Protein AF-F9GFR5-F1 (afdb_monomer_lite)

Sequence (239 aa):
MTSDAPAADMCQCARAKGEYGTEGELAATVICPDCHLEQSTFPEPDNAEQPDLISERDVYIAFTGSSSLLKIAEKHPNDQSIQKAVKKREKSHQGVKDLINNYGMSNVVTTIRVLLDDHVFTCTDAARHRFPNLFPEEQESQALGSEYSPSKEIADGFEAAEEFVQLLGTPMYQSAITPLQQQIKTGILTANRSSASIQKEVDRKFAEIEAEREKLKRQEEEIKWYQNENLKEETPVGI

Radius of gyration: 33.18 Å; chains: 1; bounding box: 58×65×108 Å

Organism: Fusarium oxysporum (strain Fo5176) (NCBI:txid660025)

Secondary structure (DSSP, 8-state):
--PPPPPP---------------------EE-TTT--EE----------------HHHHHHHHTT-HHHHHHHTT---HHHHHHHHHHHHTT-HHHHHHHHHH-HHHHHHHHHHHHHTTTTT-HHHHHHH-GGG-GGGTTTGGGSSS--HHHHHHHHHHHHHHHHHHTT-HHHHHHHHHHHHHHHHHHHHHHHHHHHHHHHHHHHHHHHHHHHHHHHHHHHHHHHHHHHHHHHTS----

pLDDT: mean 72.88, std 19.0, range [34.72, 96.69]

Structure (mmCIF, N/CA/C/O backbone):
data_AF-F9GFR5-F1
#
_entry.id   AF-F9GFR5-F1
#
loop_
_atom_site.group_PDB
_atom_site.id
_atom_site.type_symbol
_atom_site.label_atom_id
_atom_site.label_alt_id
_atom_site.label_comp_id
_atom_site.label_asym_id
_atom_site.label_entity_id
_atom_site.label_seq_id
_atom_site.pdbx_PDB_ins_code
_atom_site.Cartn_x
_atom_site.Cartn_y
_atom_site.Cartn_z
_atom_site.occupancy
_atom_site.B_iso_or_equiv
_atom_site.auth_seq_id
_atom_site.auth_comp_id
_atom_site.auth_asym_id
_atom_site.auth_atom_id
_atom_site.pdbx_PDB_model_num
ATOM 1 N N . MET A 1 1 ? 11.016 -5.529 46.753 1.00 34.72 1 MET A N 1
ATOM 2 C CA . MET A 1 1 ? 10.406 -6.852 46.998 1.00 34.72 1 MET A CA 1
ATOM 3 C C . MET A 1 1 ? 9.016 -6.585 47.541 1.00 34.72 1 MET A C 1
ATOM 5 O O . MET A 1 1 ? 8.950 -5.834 48.498 1.00 34.72 1 MET A O 1
ATOM 9 N N . THR A 1 2 ? 7.888 -7.034 47.012 1.00 40.16 2 THR A N 1
ATOM 10 C CA . THR A 1 2 ? 7.468 -7.731 45.781 1.00 40.16 2 THR A CA 1
ATOM 11 C C . THR A 1 2 ? 5.940 -7.605 45.833 1.00 40.16 2 THR A C 1
ATOM 13 O O . THR A 1 2 ? 5.373 -7.714 46.917 1.00 40.16 2 THR A O 1
ATOM 16 N N . SER A 1 3 ? 5.304 -7.283 44.709 1.00 40.38 3 SER A N 1
ATOM 17 C CA . SER A 1 3 ? 3.856 -7.087 44.592 1.00 40.38 3 SER A CA 1
ATOM 18 C C . SER A 1 3 ? 3.085 -8.387 44.835 1.00 40.38 3 SER A C 1
ATOM 20 O O . SER A 1 3 ? 3.457 -9.408 44.263 1.00 40.38 3 SER A O 1
ATOM 22 N N . ASP A 1 4 ? 1.995 -8.326 45.602 1.00 39.78 4 ASP A N 1
ATOM 23 C CA . ASP A 1 4 ? 0.992 -9.394 45.663 1.00 39.78 4 ASP A CA 1
ATOM 24 C C . ASP A 1 4 ? -0.062 -9.191 44.565 1.00 39.78 4 ASP A C 1
ATOM 26 O O . ASP A 1 4 ? -0.640 -8.111 44.415 1.00 39.78 4 ASP A O 1
ATOM 30 N N . ALA A 1 5 ? -0.266 -10.244 43.776 1.00 41.97 5 ALA A N 1
ATOM 31 C CA . ALA A 1 5 ? -1.291 -10.365 42.745 1.00 41.97 5 ALA A CA 1
ATOM 32 C C . ALA A 1 5 ? -2.665 -10.692 43.371 1.00 41.97 5 ALA A C 1
ATOM 34 O O . ALA A 1 5 ? -2.711 -11.306 44.439 1.00 41.97 5 ALA A O 1
ATOM 35 N N . PRO A 1 6 ? -3.798 -10.346 42.730 1.00 44.06 6 PRO A N 1
ATOM 36 C CA . PRO A 1 6 ? -5.106 -10.762 43.220 1.00 44.06 6 PRO A CA 1
ATOM 37 C C . PRO A 1 6 ? -5.308 -12.256 42.934 1.00 44.06 6 PRO A C 1
ATOM 39 O O . PRO A 1 6 ? -5.273 -12.691 41.783 1.00 44.06 6 PRO A O 1
ATOM 42 N N . ALA A 1 7 ? -5.501 -13.041 43.994 1.00 42.78 7 ALA A N 1
ATOM 43 C CA . ALA A 1 7 ? -5.881 -14.443 43.902 1.00 42.78 7 ALA A CA 1
ATOM 44 C C . ALA A 1 7 ? -7.226 -14.571 43.167 1.00 42.78 7 ALA A C 1
ATOM 46 O O . ALA A 1 7 ? -8.205 -13.923 43.538 1.00 42.78 7 ALA A O 1
ATOM 47 N N . ALA A 1 8 ? -7.266 -15.396 42.121 1.00 49.12 8 ALA A N 1
ATOM 48 C CA . ALA A 1 8 ? -8.508 -15.793 41.474 1.00 49.12 8 ALA A CA 1
ATOM 49 C C . ALA A 1 8 ? -9.344 -16.613 42.472 1.00 49.12 8 ALA A C 1
ATOM 51 O O . ALA A 1 8 ? -8.901 -17.659 42.949 1.00 49.12 8 ALA A O 1
ATOM 52 N N . ASP A 1 9 ? -10.523 -16.108 42.823 1.00 51.06 9 ASP A N 1
ATOM 53 C CA . ASP A 1 9 ? -11.387 -16.680 43.855 1.00 51.06 9 ASP A CA 1
ATOM 54 C C . ASP A 1 9 ? -12.069 -17.952 43.312 1.00 51.06 9 ASP A C 1
ATOM 56 O O . ASP A 1 9 ? -12.968 -17.893 42.472 1.00 51.06 9 ASP A O 1
ATOM 60 N N . MET A 1 10 ? -11.593 -19.128 43.729 1.00 52.75 10 MET A N 1
ATOM 61 C CA . MET A 1 10 ? -12.145 -20.427 43.325 1.00 52.75 10 MET A CA 1
ATOM 62 C C . MET A 1 10 ? -13.112 -20.956 44.390 1.00 52.75 10 MET A C 1
ATOM 64 O O . MET A 1 10 ? -12.784 -20.997 45.576 1.00 52.75 10 MET A O 1
ATOM 68 N N . CYS A 1 11 ? -14.292 -21.428 43.977 1.00 62.72 11 CYS A N 1
ATOM 69 C CA . CYS A 1 11 ? -15.295 -21.953 44.909 1.00 62.72 11 CYS A CA 1
ATOM 70 C C . CYS A 1 11 ? -14.816 -23.239 45.619 1.00 62.72 11 CYS A C 1
ATOM 72 O O . CYS A 1 11 ? -14.435 -24.216 44.974 1.00 62.72 11 CYS A O 1
ATOM 74 N N . GLN A 1 12 ? -14.882 -23.251 46.957 1.00 61.22 12 GLN A N 1
ATOM 75 C CA . GLN A 1 12 ? -14.424 -24.352 47.824 1.00 61.22 12 GLN A CA 1
ATOM 76 C C . GLN A 1 12 ? -15.528 -25.357 48.217 1.00 61.22 12 GLN A C 1
ATOM 78 O O . GLN A 1 12 ? -15.325 -26.192 49.100 1.00 61.22 12 GLN A O 1
ATOM 83 N N . CYS A 1 13 ? -16.711 -25.293 47.597 1.00 70.19 13 CYS A N 1
ATOM 84 C CA . CYS A 1 13 ? -17.811 -26.212 47.898 1.00 70.19 13 CYS A CA 1
ATOM 85 C C . CYS A 1 13 ? -17.440 -27.668 47.553 1.00 70.19 13 CYS A C 1
ATOM 87 O O . CYS A 1 13 ? -16.853 -27.954 46.507 1.00 70.19 13 CYS A O 1
ATOM 89 N N . ALA A 1 14 ? -17.792 -28.607 48.436 1.00 54.50 14 ALA A N 1
ATOM 90 C CA . ALA A 1 14 ? -17.514 -30.027 48.244 1.00 54.50 14 ALA A CA 1
ATOM 91 C C . ALA A 1 14 ? -18.235 -30.550 46.987 1.00 54.50 14 ALA A C 1
ATOM 93 O O . ALA A 1 14 ? -19.462 -30.539 46.919 1.00 54.50 14 ALA A O 1
ATOM 94 N N . ARG A 1 15 ? -17.475 -31.019 45.986 1.00 52.56 15 ARG A N 1
ATOM 95 C CA . ARG A 1 15 ? -18.017 -31.586 44.738 1.00 52.56 15 ARG A CA 1
ATOM 96 C C . ARG A 1 15 ? -18.917 -32.788 45.046 1.00 52.56 15 ARG A C 1
ATOM 98 O O . ARG A 1 15 ? -18.421 -33.884 45.310 1.00 52.56 15 ARG A O 1
ATOM 105 N N . ALA A 1 16 ? -20.234 -32.608 44.980 1.00 42.72 16 ALA A N 1
ATOM 106 C CA . ALA A 1 16 ? -21.164 -33.727 44.942 1.00 42.72 16 ALA A CA 1
ATOM 107 C C . ALA A 1 16 ? -20.945 -34.482 43.621 1.00 42.72 16 ALA A C 1
ATOM 109 O O . ALA A 1 16 ? -21.132 -33.927 42.539 1.00 42.72 16 ALA A O 1
ATOM 110 N N . LYS A 1 17 ? -20.490 -35.738 43.701 1.00 43.56 17 LYS A N 1
ATOM 111 C CA . LYS A 1 17 ? -20.370 -36.634 42.545 1.00 43.56 17 LYS A CA 1
ATOM 112 C C . LYS A 1 17 ? -21.770 -36.941 42.005 1.00 43.56 17 LYS A C 1
ATOM 114 O O . LYS A 1 17 ? -22.412 -37.879 42.462 1.00 43.56 17 LYS A O 1
ATOM 119 N N . GLY A 1 18 ? -22.243 -36.131 41.067 1.00 39.59 18 GLY A N 1
ATOM 120 C CA . GLY A 1 18 ? -23.380 -36.460 40.218 1.00 39.59 18 GLY A CA 1
ATOM 121 C C . GLY A 1 18 ? -22.862 -37.014 38.900 1.00 39.59 18 GLY A C 1
ATOM 122 O O . GLY A 1 18 ? -22.322 -36.263 38.095 1.00 39.59 18 GLY A O 1
ATOM 123 N N . GLU A 1 19 ? -22.996 -38.320 38.694 1.00 39.88 19 GLU A N 1
ATOM 124 C CA . GLU A 1 19 ? -22.841 -38.934 37.377 1.00 39.88 19 GLU A CA 1
ATOM 125 C C . GLU A 1 19 ? -23.987 -38.443 36.483 1.00 39.88 19 GLU A C 1
ATOM 127 O O . GLU A 1 19 ? -25.117 -38.913 36.592 1.00 39.88 19 GLU A O 1
ATOM 132 N N . TYR A 1 20 ? -23.713 -37.481 35.606 1.00 40.34 20 TYR A N 1
ATOM 133 C CA . TYR A 1 20 ? -24.542 -37.237 34.431 1.00 40.34 20 TYR A CA 1
ATOM 134 C C . TYR A 1 20 ? -23.649 -37.367 33.201 1.00 40.34 20 TYR A C 1
ATOM 136 O O . TYR A 1 20 ? -22.741 -36.576 32.963 1.00 40.34 20 TYR A O 1
ATOM 144 N N . GLY A 1 21 ? -23.856 -38.452 32.458 1.00 44.78 21 GLY A N 1
ATOM 145 C CA . GLY A 1 21 ? -23.258 -38.627 31.147 1.00 44.78 21 GLY A CA 1
ATOM 146 C C . GLY A 1 21 ? -24.005 -37.763 30.143 1.00 44.78 21 GLY A C 1
ATOM 147 O O . GLY A 1 21 ? -25.206 -37.946 29.965 1.00 44.78 21 GLY A O 1
ATOM 148 N N . THR A 1 22 ? -23.295 -36.860 29.476 1.00 43.12 22 THR A N 1
ATOM 149 C CA . THR A 1 22 ? -23.760 -36.222 28.242 1.00 43.12 22 THR A CA 1
ATOM 150 C C . THR A 1 22 ? -22.563 -35.958 27.338 1.00 43.12 22 THR A C 1
ATOM 152 O O . THR A 1 22 ? -21.763 -35.057 27.581 1.00 43.12 22 THR A O 1
ATOM 155 N N . GLU A 1 23 ? -22.447 -36.774 26.295 1.00 44.34 23 GLU A N 1
ATOM 156 C CA . GLU A 1 23 ? -21.791 -36.394 25.049 1.00 44.34 23 GLU A CA 1
ATOM 157 C C . GLU A 1 23 ? -22.585 -35.223 24.443 1.00 44.34 23 GLU A C 1
ATOM 159 O O . GLU A 1 23 ? -23.811 -35.301 24.359 1.00 44.34 23 GLU A O 1
ATOM 164 N N . GLY A 1 24 ? -21.909 -34.142 24.042 1.00 37.00 24 GLY A N 1
ATOM 165 C CA . GLY A 1 24 ? -22.533 -33.032 23.312 1.00 37.00 24 GLY A CA 1
ATOM 166 C C . GLY A 1 24 ? -22.164 -31.643 23.830 1.00 37.00 24 GLY A C 1
ATOM 167 O O . GLY A 1 24 ? -22.803 -31.117 24.730 1.00 37.00 24 GLY A O 1
ATOM 168 N N . GLU A 1 25 ? -21.117 -31.074 23.234 1.00 43.53 25 GLU A N 1
ATOM 169 C CA . GLU A 1 25 ? -21.105 -29.721 22.659 1.00 43.53 25 GLU A CA 1
ATOM 170 C C . GLU A 1 25 ? -21.915 -28.614 23.373 1.00 43.53 25 GLU A C 1
ATOM 172 O O . GLU A 1 25 ? -23.119 -28.474 23.181 1.00 43.53 25 GLU A O 1
ATOM 177 N N . LEU A 1 26 ? -21.202 -27.788 24.149 1.00 37.97 26 LEU A N 1
ATOM 178 C CA . LEU A 1 26 ? -21.193 -26.312 24.171 1.00 37.97 26 LEU A CA 1
ATOM 179 C C . LEU A 1 26 ? -20.710 -25.848 25.550 1.00 37.97 26 LEU A C 1
ATOM 181 O O . LEU A 1 26 ? -21.123 -26.365 26.585 1.00 37.97 26 LEU A O 1
ATOM 185 N N . ALA A 1 27 ? -19.809 -24.868 25.552 1.00 42.28 27 ALA A N 1
ATOM 186 C CA . ALA A 1 27 ? -19.279 -24.236 26.751 1.00 42.28 27 ALA A CA 1
ATOM 187 C C . ALA A 1 27 ? -20.414 -23.593 27.570 1.00 42.28 27 ALA A C 1
ATOM 189 O O . ALA A 1 27 ? -20.812 -22.459 27.316 1.00 42.28 27 ALA A O 1
ATOM 190 N N . ALA A 1 28 ? -20.944 -24.327 28.546 1.00 43.31 28 ALA A N 1
ATOM 191 C CA . ALA A 1 28 ? -21.858 -23.807 29.550 1.00 43.31 28 ALA A CA 1
ATOM 192 C C . ALA A 1 28 ? -21.061 -23.525 30.828 1.00 43.31 28 ALA A C 1
ATOM 194 O O . ALA A 1 28 ? -20.506 -24.440 31.439 1.00 43.31 28 ALA A O 1
ATOM 195 N N . THR A 1 29 ? -20.991 -22.258 31.237 1.00 46.62 29 THR A N 1
ATOM 196 C CA . THR A 1 29 ? -20.500 -21.882 32.564 1.00 46.62 29 THR A CA 1
ATOM 197 C C . THR A 1 29 ? -21.510 -22.371 33.600 1.00 46.62 29 THR A C 1
ATOM 199 O O . THR A 1 29 ? -22.631 -21.874 33.701 1.00 46.62 29 THR A O 1
ATOM 202 N N . VAL A 1 30 ? -21.145 -23.408 34.355 1.00 53.84 30 VAL A N 1
ATOM 203 C CA . VAL A 1 30 ? -21.991 -23.932 35.431 1.00 53.84 30 VAL A CA 1
ATOM 204 C C . VAL A 1 30 ? -21.731 -23.096 36.682 1.00 53.84 30 VAL A C 1
ATOM 206 O O . VAL A 1 30 ? -20.654 -23.145 37.278 1.00 53.84 30 VAL A O 1
ATOM 209 N N . ILE A 1 31 ? -22.720 -22.294 37.072 1.00 57.41 31 ILE A N 1
ATOM 210 C CA . ILE A 1 31 ? -22.700 -21.522 38.319 1.00 57.41 31 ILE A CA 1
ATOM 211 C C . ILE A 1 31 ? -22.983 -22.486 39.473 1.00 57.41 31 ILE A C 1
ATOM 213 O O . ILE A 1 31 ? -23.981 -23.210 39.451 1.00 57.41 31 ILE A O 1
ATOM 217 N N . CYS A 1 32 ? -22.120 -22.511 40.490 1.00 65.69 32 CYS A N 1
ATOM 218 C CA . CYS A 1 32 ? -22.357 -23.347 41.663 1.00 65.69 32 CYS A CA 1
ATOM 219 C C . CYS A 1 32 ? -23.590 -22.835 42.432 1.00 65.69 32 CYS A C 1
ATOM 221 O O . CYS A 1 32 ? -23.607 -21.667 42.821 1.00 65.69 32 CYS A O 1
ATOM 223 N N . PRO A 1 33 ? -24.602 -23.674 42.705 1.00 59.19 33 PRO A N 1
ATOM 224 C CA . PRO A 1 33 ? -25.828 -23.229 43.367 1.00 59.19 33 PRO A CA 1
ATOM 225 C C . PRO A 1 33 ? -25.629 -22.822 44.837 1.00 59.19 33 PRO A C 1
ATOM 227 O O . PRO A 1 33 ? -26.472 -22.114 45.374 1.00 59.19 33 PRO A O 1
ATOM 230 N N . ASP A 1 34 ? -24.526 -23.228 45.477 1.00 57.12 34 ASP A N 1
ATOM 231 C CA . ASP A 1 34 ? -24.265 -22.931 46.893 1.00 57.12 34 ASP A CA 1
ATOM 232 C C . ASP A 1 34 ? -23.470 -21.631 47.105 1.00 57.12 34 ASP A C 1
ATOM 234 O O . ASP A 1 34 ? -23.687 -20.921 48.084 1.00 57.12 34 ASP A O 1
ATOM 238 N N . CYS A 1 35 ? -22.538 -21.312 46.200 1.00 67.62 35 CYS A N 1
ATOM 239 C CA . CYS A 1 35 ? -21.642 -20.153 46.324 1.00 67.62 35 CYS A CA 1
ATOM 240 C C . CYS A 1 35 ? -21.856 -19.098 45.224 1.00 67.62 35 CYS A C 1
ATOM 242 O O . CYS A 1 35 ? -21.242 -18.038 45.285 1.00 67.62 35 CYS A O 1
ATOM 244 N N . HIS A 1 36 ? -22.688 -19.377 44.212 1.00 59.44 36 HIS A N 1
ATOM 245 C CA . HIS A 1 36 ? -22.931 -18.542 43.024 1.00 59.44 36 HIS A CA 1
ATOM 246 C C . HIS A 1 36 ? -21.674 -18.109 42.240 1.00 59.44 36 HIS A C 1
ATOM 248 O O . HIS A 1 36 ? -21.766 -17.274 41.343 1.00 59.44 36 HIS A O 1
ATOM 254 N N . LEU A 1 37 ? -20.513 -18.699 42.530 1.00 58.88 37 LEU A N 1
ATOM 255 C CA . LEU A 1 37 ? -19.275 -18.501 41.782 1.00 58.88 37 LEU A CA 1
ATOM 256 C C . LEU A 1 37 ? -19.208 -19.458 40.588 1.00 58.88 37 LEU A C 1
ATOM 258 O O . LEU A 1 37 ? -19.665 -20.606 40.652 1.00 58.88 37 LEU A O 1
ATOM 262 N N . GLU A 1 38 ? -18.623 -18.967 39.498 1.00 56.91 38 GLU A N 1
ATOM 263 C CA . GLU A 1 38 ? -18.410 -19.723 38.266 1.00 56.91 38 GLU A CA 1
ATOM 264 C C . GLU A 1 38 ? -17.439 -20.885 38.521 1.00 56.91 38 GLU A C 1
ATOM 266 O O . GLU A 1 38 ? -16.311 -20.689 38.982 1.00 56.91 38 GLU A O 1
ATOM 271 N N . GLN A 1 39 ? -17.863 -22.122 38.240 1.00 50.56 39 GLN A N 1
ATOM 272 C CA . GLN A 1 39 ? -16.943 -23.258 38.256 1.00 50.56 39 GLN A CA 1
ATOM 273 C C . GLN A 1 39 ? -16.164 -23.281 36.942 1.00 50.56 39 GLN A C 1
ATOM 275 O O . GLN A 1 39 ? -16.695 -23.637 35.893 1.00 50.56 39 GLN A O 1
ATOM 280 N N . SER A 1 40 ? -14.888 -22.906 37.006 1.00 45.19 40 SER A N 1
ATOM 281 C CA . SER A 1 40 ? -13.978 -23.016 35.870 1.00 45.19 40 SER A CA 1
ATOM 282 C C . SER A 1 40 ? -13.579 -24.483 35.678 1.00 45.19 40 SER A C 1
ATOM 284 O O . SER A 1 40 ? -12.821 -25.047 36.467 1.00 45.19 40 SER A O 1
ATOM 286 N N . THR A 1 41 ? -14.133 -25.128 34.653 1.00 45.88 41 THR A N 1
ATOM 287 C CA . THR A 1 41 ? -13.757 -26.480 34.201 1.00 45.88 41 THR A CA 1
ATOM 288 C C . THR A 1 41 ? -12.656 -26.464 33.145 1.00 45.88 41 THR A C 1
ATOM 290 O O . THR A 1 41 ? -12.457 -27.469 32.468 1.00 45.88 41 THR A O 1
ATOM 293 N N . PHE A 1 42 ? -11.928 -25.357 32.985 1.00 36.88 42 PHE A N 1
ATOM 294 C CA . PHE A 1 42 ? -10.765 -25.359 32.110 1.00 36.88 42 PHE A CA 1
ATOM 295 C C . PHE A 1 42 ? -9.681 -26.245 32.731 1.00 36.88 42 PHE A C 1
ATOM 297 O O . PHE A 1 42 ? -9.250 -25.975 33.856 1.00 36.88 42 PHE A O 1
ATOM 304 N N . PRO A 1 43 ? -9.238 -27.308 32.035 1.00 38.75 43 PRO A N 1
ATOM 305 C CA . PRO A 1 43 ? -7.949 -27.895 32.336 1.00 38.75 43 PRO A CA 1
ATOM 306 C C . PRO A 1 43 ? -6.932 -26.759 32.257 1.00 38.75 43 PRO A C 1
ATOM 308 O O . PRO A 1 43 ? -6.938 -25.992 31.290 1.00 38.75 43 PRO A O 1
ATOM 311 N N . GLU A 1 44 ? -6.102 -26.632 33.288 1.00 40.72 44 GLU A N 1
ATOM 312 C CA . GLU A 1 44 ? -4.862 -25.869 33.207 1.00 40.72 44 GLU A CA 1
ATOM 313 C C . GLU A 1 44 ? -4.189 -26.278 31.890 1.00 40.72 44 GLU A C 1
ATOM 315 O O . GLU A 1 44 ? -4.013 -27.484 31.674 1.00 40.72 44 GLU A O 1
ATOM 320 N N . PRO A 1 45 ? -3.948 -25.351 30.943 1.00 40.34 45 PRO A N 1
ATOM 321 C CA . PRO A 1 45 ? -3.307 -25.726 29.703 1.00 40.34 45 PRO A CA 1
ATOM 322 C C . PRO A 1 45 ? -1.912 -26.194 30.089 1.00 40.34 45 PRO A C 1
ATOM 324 O O . PRO A 1 45 ? -1.053 -25.392 30.456 1.00 40.34 45 PRO A O 1
ATOM 327 N N . ASP A 1 46 ? -1.734 -27.514 30.062 1.00 35.19 46 ASP A N 1
ATOM 328 C CA . ASP A 1 46 ? -0.433 -28.148 30.109 1.00 35.19 46 ASP A CA 1
ATOM 329 C C . ASP A 1 46 ? 0.474 -27.352 29.177 1.00 35.19 46 ASP A C 1
ATOM 331 O O . ASP A 1 46 ? 0.094 -27.040 28.043 1.00 35.19 46 ASP A O 1
ATOM 335 N N . ASN A 1 47 ? 1.645 -26.994 29.698 1.00 41.88 47 ASN A N 1
ATOM 336 C CA . ASN A 1 47 ? 2.717 -26.292 29.008 1.00 41.88 47 ASN A CA 1
ATOM 337 C C . ASN A 1 47 ? 3.272 -27.169 27.869 1.00 41.88 47 ASN A C 1
ATOM 339 O O . ASN A 1 47 ? 4.426 -27.588 27.885 1.00 41.88 47 ASN A O 1
ATOM 343 N N . ALA A 1 48 ? 2.440 -27.492 26.885 1.00 44.12 48 ALA A N 1
ATOM 344 C CA . ALA A 1 48 ? 2.877 -27.894 25.574 1.00 44.12 48 ALA A CA 1
ATOM 345 C C . ALA A 1 48 ? 3.354 -26.609 24.908 1.00 44.12 48 ALA A C 1
ATOM 347 O O . ALA A 1 48 ? 2.551 -25.711 24.656 1.00 44.12 48 ALA A O 1
ATOM 348 N N . GLU A 1 49 ? 4.663 -26.511 24.680 1.00 44.38 49 GLU A N 1
ATOM 349 C CA . GLU A 1 49 ? 5.262 -25.534 23.775 1.00 44.38 49 GLU A CA 1
ATOM 350 C C . GLU A 1 49 ? 4.406 -25.479 22.502 1.00 44.38 49 GLU A C 1
ATOM 352 O O . GLU A 1 49 ? 4.472 -26.364 21.644 1.00 44.38 49 GLU A O 1
ATOM 357 N N . GLN A 1 50 ? 3.533 -24.471 22.401 1.00 42.38 50 GLN A N 1
ATOM 358 C CA . GLN A 1 50 ? 2.911 -24.151 21.131 1.00 42.38 50 GLN A CA 1
ATOM 359 C C . GLN A 1 50 ? 4.076 -23.825 20.197 1.00 42.38 50 GLN A C 1
ATOM 361 O O . GLN A 1 50 ? 4.916 -23.005 20.573 1.00 42.38 50 GLN A O 1
ATOM 366 N N . PRO A 1 51 ? 4.183 -24.465 19.019 1.00 48.56 51 PRO A N 1
ATOM 367 C CA . PRO A 1 51 ? 5.203 -24.073 18.063 1.00 48.56 51 PRO A CA 1
ATOM 368 C C . PRO A 1 51 ? 5.007 -22.585 17.791 1.00 48.56 51 PRO A C 1
ATOM 370 O O . PRO A 1 51 ? 3.885 -22.187 17.464 1.00 48.56 51 PRO A O 1
ATOM 373 N N . ASP A 1 52 ? 6.063 -21.787 17.982 1.00 62.75 52 ASP A N 1
ATOM 374 C CA . ASP A 1 52 ? 6.038 -20.346 17.740 1.00 62.75 52 ASP A CA 1
ATOM 375 C C . ASP A 1 52 ? 5.318 -20.098 16.410 1.00 62.75 52 ASP A C 1
ATOM 377 O O . ASP A 1 52 ? 5.751 -20.553 15.345 1.00 62.75 52 ASP A O 1
ATOM 381 N N . LEU A 1 53 ? 4.142 -19.469 16.477 1.00 74.94 53 LEU A N 1
ATOM 382 C CA . LEU A 1 53 ? 3.342 -19.217 15.289 1.00 74.94 53 LEU A CA 1
ATOM 383 C C . LEU A 1 53 ? 4.132 -18.268 14.394 1.00 74.94 53 LEU A C 1
ATOM 385 O O . LEU A 1 53 ? 4.572 -17.201 14.823 1.00 74.94 53 LEU A O 1
ATOM 389 N N . ILE A 1 54 ? 4.314 -18.666 13.136 1.00 86.62 54 ILE A N 1
ATOM 390 C CA . ILE A 1 54 ? 5.004 -17.841 12.154 1.00 86.62 54 ILE A CA 1
ATOM 391 C C . ILE A 1 54 ? 4.280 -16.496 12.013 1.00 86.62 54 ILE A C 1
ATOM 393 O O . ILE A 1 54 ? 3.082 -16.424 11.746 1.00 86.62 54 ILE A O 1
ATOM 397 N N . SER A 1 55 ? 5.028 -15.414 12.189 1.00 89.62 55 SER A N 1
ATOM 398 C CA . SER A 1 55 ? 4.518 -14.054 12.051 1.00 89.62 55 SER A CA 1
ATOM 399 C C . SER A 1 55 ? 4.142 -13.771 10.594 1.00 89.62 55 SER A C 1
ATOM 401 O O . SER A 1 55 ? 5.010 -13.652 9.724 1.00 89.62 55 SER A O 1
ATOM 403 N N . GLU A 1 56 ? 2.840 -13.622 10.321 1.00 90.88 56 GLU A N 1
ATOM 404 C CA . GLU A 1 56 ? 2.317 -13.220 9.003 1.00 90.88 56 GLU A CA 1
ATOM 405 C C . GLU A 1 56 ? 2.977 -11.929 8.503 1.00 90.88 56 GLU A C 1
ATOM 407 O O . GLU A 1 56 ? 3.266 -11.782 7.315 1.00 90.88 56 GLU A O 1
ATOM 412 N N . ARG A 1 57 ? 3.265 -11.005 9.427 1.00 90.38 57 ARG A N 1
ATOM 413 C CA . ARG A 1 57 ? 3.950 -9.743 9.147 1.00 90.38 57 ARG A CA 1
ATOM 414 C C . ARG A 1 57 ? 5.363 -9.981 8.622 1.00 90.38 57 ARG A C 1
ATOM 416 O O . ARG A 1 57 ? 5.750 -9.372 7.626 1.00 90.38 57 ARG A O 1
ATOM 423 N N . ASP A 1 58 ? 6.128 -10.854 9.269 1.00 90.06 58 ASP A N 1
ATOM 424 C CA . ASP A 1 58 ? 7.506 -11.137 8.858 1.00 90.06 58 ASP A CA 1
ATOM 425 C C . ASP A 1 58 ? 7.536 -11.880 7.525 1.00 90.06 58 ASP A C 1
ATOM 427 O O . ASP A 1 58 ? 8.385 -11.595 6.681 1.00 90.06 58 ASP A O 1
ATOM 431 N N . VAL A 1 59 ? 6.555 -12.754 7.281 1.00 92.00 59 VAL A N 1
ATOM 432 C CA . VAL A 1 59 ? 6.329 -13.358 5.963 1.00 92.00 59 VAL A CA 1
ATOM 433 C C . VAL A 1 59 ? 6.033 -12.271 4.932 1.00 92.00 59 VAL A C 1
ATOM 435 O O . VAL A 1 59 ? 6.685 -12.223 3.893 1.00 92.00 59 VAL A O 1
ATOM 438 N N . TYR A 1 60 ? 5.117 -11.346 5.207 1.00 91.50 60 TYR A N 1
ATOM 439 C CA . TYR A 1 60 ? 4.813 -10.259 4.283 1.00 91.50 60 TYR A CA 1
ATOM 440 C C . TYR A 1 60 ? 6.049 -9.409 3.951 1.00 91.50 60 TYR A C 1
ATOM 442 O O . TYR A 1 60 ? 6.354 -9.218 2.774 1.00 91.50 60 TYR A O 1
ATOM 450 N N . ILE A 1 61 ? 6.825 -8.976 4.948 1.00 90.44 61 ILE A N 1
ATOM 451 C CA . ILE A 1 61 ? 8.069 -8.212 4.738 1.00 90.44 61 ILE A CA 1
ATOM 452 C C . ILE A 1 61 ? 9.082 -9.039 3.939 1.00 90.44 61 ILE A C 1
ATOM 454 O O . ILE A 1 61 ? 9.679 -8.559 2.974 1.00 90.44 61 ILE A O 1
ATO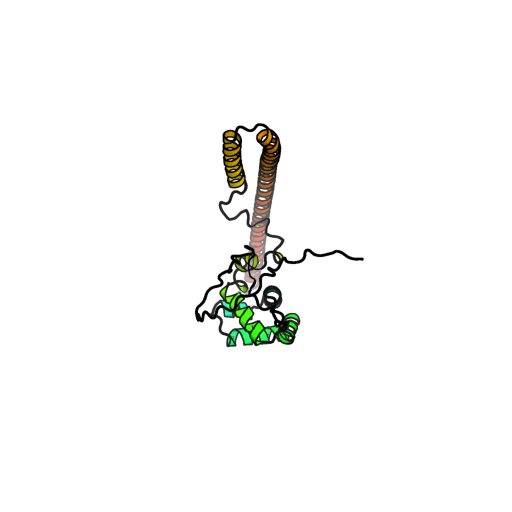M 458 N N . ALA A 1 62 ? 9.257 -10.310 4.297 1.00 92.19 62 ALA A N 1
ATOM 459 C CA . ALA A 1 62 ? 10.196 -11.192 3.626 1.00 92.19 62 ALA A CA 1
ATOM 460 C C . ALA A 1 62 ? 9.780 -11.528 2.194 1.00 92.19 62 ALA A C 1
ATOM 462 O O . ALA A 1 62 ? 10.644 -11.973 1.443 1.00 92.19 62 ALA A O 1
ATOM 463 N N . PHE A 1 63 ? 8.514 -11.321 1.808 1.00 91.62 63 PHE A N 1
ATOM 464 C CA . PHE A 1 63 ? 7.947 -11.669 0.503 1.00 91.62 63 PHE A CA 1
ATOM 465 C C . PHE A 1 63 ? 7.377 -10.489 -0.308 1.00 91.62 63 PHE A C 1
ATOM 467 O O . PHE A 1 63 ? 7.073 -10.670 -1.496 1.00 91.62 63 PHE A O 1
ATOM 474 N N . THR A 1 64 ? 7.381 -9.270 0.233 1.00 87.44 64 THR A N 1
ATOM 475 C CA . THR A 1 64 ? 6.991 -8.049 -0.487 1.00 87.44 64 THR A CA 1
ATOM 476 C C . THR A 1 64 ? 7.949 -7.748 -1.644 1.00 87.44 64 THR A C 1
ATOM 478 O O . THR A 1 64 ? 9.152 -8.009 -1.551 1.00 87.44 64 THR A O 1
ATOM 481 N N . GLY A 1 65 ? 7.428 -7.309 -2.792 1.00 82.62 65 GLY A N 1
ATOM 482 C CA . GLY A 1 65 ? 8.216 -7.082 -4.015 1.00 82.62 65 GLY A CA 1
ATOM 483 C C . GLY A 1 65 ? 8.654 -8.349 -4.773 1.00 82.62 65 GLY A C 1
ATOM 484 O O . GLY A 1 65 ? 9.429 -8.267 -5.728 1.00 82.62 65 GLY A O 1
ATOM 485 N N . SER A 1 66 ? 8.176 -9.545 -4.396 1.00 86.75 66 SER A N 1
ATOM 486 C CA . SER A 1 66 ? 8.481 -10.772 -5.151 1.00 86.75 66 SER A CA 1
ATOM 487 C C . SER A 1 66 ? 7.724 -10.790 -6.476 1.00 86.75 66 SER A C 1
ATOM 489 O O . SER A 1 66 ? 6.558 -11.176 -6.532 1.00 86.75 66 SER A O 1
ATOM 491 N N . SER A 1 67 ? 8.420 -10.512 -7.579 1.00 85.06 67 SER A N 1
ATOM 492 C CA . SER A 1 67 ? 7.852 -10.645 -8.932 1.00 85.06 67 SER A CA 1
ATOM 493 C C . SER A 1 67 ? 7.341 -12.054 -9.247 1.00 85.06 67 SER A C 1
ATOM 495 O O . SER A 1 67 ? 6.504 -12.234 -10.125 1.00 85.06 67 SER A O 1
ATOM 497 N N . SER A 1 68 ? 7.855 -13.076 -8.556 1.00 85.69 68 SER A N 1
ATOM 498 C CA . SER A 1 68 ? 7.427 -14.460 -8.768 1.00 85.69 68 SER A CA 1
ATOM 499 C C . SER A 1 68 ? 6.154 -14.790 -7.995 1.00 85.69 68 SER A C 1
ATOM 501 O O . SER A 1 68 ? 5.357 -15.555 -8.517 1.00 85.69 68 SER A O 1
ATOM 503 N N . LEU A 1 69 ? 5.935 -14.197 -6.814 1.00 86.06 69 LEU A N 1
ATOM 504 C CA . LEU A 1 69 ? 4.662 -14.341 -6.100 1.00 86.06 69 LEU A CA 1
ATOM 505 C C . LEU A 1 69 ? 3.554 -13.508 -6.739 1.00 86.06 69 LEU A C 1
ATOM 507 O O . LEU A 1 69 ? 2.455 -14.023 -6.892 1.00 86.06 69 LEU A O 1
ATOM 511 N N . LEU A 1 70 ? 3.850 -12.286 -7.195 1.00 84.94 70 LEU A N 1
ATOM 512 C CA . LEU A 1 70 ? 2.869 -11.443 -7.892 1.00 84.94 70 LEU A CA 1
ATOM 513 C C . LEU A 1 70 ? 2.282 -12.155 -9.121 1.00 84.94 70 LEU A C 1
ATOM 515 O O . LEU A 1 70 ? 1.071 -12.254 -9.271 1.00 84.94 70 LEU A O 1
ATOM 519 N N . LYS A 1 71 ? 3.138 -12.786 -9.933 1.00 86.06 71 LYS A N 1
ATOM 520 C CA . LYS A 1 71 ? 2.708 -13.589 -11.093 1.00 86.06 71 LYS A CA 1
ATOM 521 C C . LYS A 1 71 ? 1.862 -14.814 -10.733 1.00 86.06 71 LYS A C 1
ATOM 523 O O . LYS A 1 71 ? 1.156 -15.329 -11.595 1.00 86.06 71 LYS A O 1
ATOM 528 N N . ILE A 1 72 ? 2.002 -15.340 -9.515 1.00 87.56 72 ILE A N 1
ATOM 529 C CA . ILE A 1 72 ? 1.222 -16.490 -9.034 1.00 87.56 72 ILE A CA 1
ATOM 530 C C . ILE A 1 72 ? -0.133 -16.020 -8.508 1.00 87.56 72 ILE A C 1
ATOM 532 O O . ILE A 1 72 ? -1.131 -16.687 -8.767 1.00 87.56 72 ILE A O 1
ATOM 536 N N . ALA A 1 73 ? -0.176 -14.865 -7.839 1.00 81.25 73 ALA A N 1
ATOM 537 C CA . ALA A 1 73 ? -1.415 -14.246 -7.380 1.00 81.25 73 ALA A CA 1
ATOM 538 C C . ALA A 1 73 ? -2.401 -14.014 -8.542 1.00 81.25 73 ALA A C 1
ATOM 540 O O . ALA A 1 73 ? -3.591 -14.265 -8.403 1.00 81.25 73 ALA A O 1
ATOM 541 N N . GLU A 1 74 ? -1.893 -13.642 -9.721 1.00 77.88 74 GLU A N 1
ATOM 542 C CA . GLU A 1 74 ? -2.692 -13.443 -10.942 1.00 77.88 74 GLU A CA 1
ATOM 543 C C . GLU A 1 74 ? -3.235 -14.742 -11.577 1.00 77.88 74 GLU A C 1
ATOM 545 O O . GLU A 1 74 ? -4.142 -14.686 -12.405 1.00 77.88 74 GLU A O 1
ATOM 550 N N . LYS A 1 75 ? -2.664 -15.916 -11.263 1.00 74.75 75 LYS A N 1
ATOM 551 C CA . LYS A 1 75 ? -2.879 -17.172 -12.017 1.00 74.75 75 LYS A CA 1
ATOM 552 C C . LYS A 1 75 ? -3.381 -18.338 -11.165 1.00 74.75 75 LYS A C 1
ATOM 554 O O . LYS A 1 75 ? -3.078 -19.486 -11.481 1.00 74.75 75 LYS A O 1
ATOM 559 N N . HIS A 1 76 ? -4.156 -18.030 -10.127 1.00 74.44 76 HIS A N 1
ATOM 560 C CA . HIS A 1 76 ? -4.633 -18.954 -9.094 1.00 74.44 76 HIS A CA 1
ATOM 561 C C . HIS A 1 76 ? -3.493 -19.671 -8.338 1.00 74.44 76 HIS A C 1
ATOM 563 O O . HIS A 1 76 ? -2.843 -20.579 -8.867 1.00 74.44 76 HIS A O 1
ATOM 569 N N . PRO A 1 77 ? -3.237 -19.300 -7.074 1.00 80.06 77 PRO A N 1
ATOM 570 C CA . PRO A 1 77 ? -2.104 -19.820 -6.325 1.00 80.06 77 PRO A CA 1
ATOM 571 C C . PRO A 1 77 ? -2.266 -21.304 -5.952 1.00 80.06 77 PRO A C 1
ATOM 573 O O . PRO A 1 77 ? -3.152 -21.690 -5.197 1.00 80.06 77 PRO A O 1
ATOM 576 N N . ASN A 1 78 ? -1.348 -22.151 -6.428 1.00 88.94 78 ASN A N 1
ATOM 577 C CA . ASN A 1 78 ? -1.190 -23.539 -5.974 1.00 88.94 78 ASN A CA 1
ATOM 578 C C . ASN A 1 78 ? 0.054 -23.676 -5.069 1.00 88.94 78 ASN A C 1
ATOM 580 O O . ASN A 1 78 ? 1.060 -22.992 -5.290 1.00 88.94 78 ASN A O 1
ATOM 584 N N . ASP A 1 79 ? 0.049 -24.614 -4.118 1.00 88.56 79 ASP A N 1
ATOM 585 C CA . ASP A 1 79 ? 1.171 -24.882 -3.200 1.00 88.56 79 ASP A CA 1
ATOM 586 C C . ASP A 1 79 ? 2.478 -25.117 -3.943 1.00 88.56 79 ASP A C 1
ATOM 588 O O . ASP A 1 79 ? 3.522 -24.582 -3.578 1.00 88.56 79 ASP A O 1
ATOM 592 N N . GLN A 1 80 ? 2.430 -25.865 -5.046 1.00 91.50 80 GLN A N 1
ATOM 593 C CA . GLN A 1 80 ? 3.628 -26.161 -5.824 1.00 91.50 80 GLN A CA 1
ATOM 594 C C . GLN A 1 80 ? 4.221 -24.900 -6.475 1.00 91.50 80 GLN A C 1
ATOM 596 O O . GLN A 1 80 ? 5.444 -24.760 -6.571 1.00 91.50 80 GLN A O 1
ATOM 601 N N . SER A 1 81 ? 3.373 -23.974 -6.935 1.00 91.44 81 SER A N 1
ATOM 602 C CA . SER A 1 81 ? 3.832 -22.688 -7.469 1.00 91.44 81 SER A CA 1
ATOM 603 C C . SER A 1 81 ? 4.379 -21.786 -6.366 1.00 91.44 81 SER A C 1
ATOM 605 O O . SER A 1 81 ? 5.459 -21.219 -6.545 1.00 91.44 81 SER A O 1
ATOM 607 N N . ILE A 1 82 ? 3.707 -21.723 -5.212 1.00 92.44 82 ILE A N 1
ATOM 608 C CA . ILE A 1 82 ? 4.160 -20.948 -4.052 1.00 92.44 82 ILE A CA 1
ATOM 609 C C . ILE A 1 82 ? 5.520 -21.473 -3.585 1.00 92.44 82 ILE A C 1
ATOM 611 O O . ILE A 1 82 ? 6.470 -20.704 -3.484 1.00 92.44 82 ILE A O 1
ATOM 615 N N . GLN A 1 83 ? 5.676 -22.787 -3.425 1.00 93.81 83 GLN A N 1
ATOM 616 C CA . GLN A 1 83 ? 6.935 -23.404 -3.011 1.00 93.81 83 GLN A CA 1
ATOM 617 C C . GLN A 1 83 ? 8.090 -23.087 -3.976 1.00 93.81 83 GLN A C 1
ATOM 619 O O . GLN A 1 83 ? 9.217 -22.833 -3.546 1.00 93.81 83 GLN A O 1
ATOM 624 N N . LYS A 1 84 ? 7.834 -23.066 -5.293 1.00 92.94 84 LYS A N 1
ATOM 625 C CA . LYS A 1 84 ? 8.837 -22.647 -6.288 1.00 92.94 84 LYS A CA 1
ATOM 626 C C . LYS A 1 84 ? 9.219 -21.176 -6.120 1.00 92.94 84 LYS A C 1
ATOM 628 O O . LYS A 1 84 ? 10.403 -20.851 -6.219 1.00 92.94 84 LYS A O 1
ATOM 633 N N . ALA A 1 85 ? 8.253 -20.296 -5.860 1.00 91.94 85 ALA A N 1
ATOM 634 C CA . ALA A 1 85 ? 8.523 -18.884 -5.602 1.00 91.94 85 ALA A CA 1
ATOM 635 C C . ALA A 1 85 ? 9.297 -18.670 -4.294 1.00 91.94 85 ALA A C 1
ATOM 637 O O . ALA A 1 85 ? 10.238 -17.876 -4.281 1.00 91.94 85 ALA A O 1
ATOM 638 N N . VAL A 1 86 ? 8.977 -19.433 -3.244 1.00 93.31 86 VAL A N 1
ATOM 639 C CA . VAL A 1 86 ? 9.702 -19.433 -1.968 1.00 93.31 86 VAL A CA 1
ATOM 640 C C . VAL A 1 86 ? 11.156 -19.841 -2.170 1.00 93.31 86 VAL A C 1
ATOM 642 O O . VAL A 1 86 ? 12.045 -19.046 -1.883 1.00 93.31 86 VAL A O 1
ATOM 645 N N . LYS A 1 87 ? 11.416 -21.000 -2.788 1.00 92.31 87 LYS A N 1
ATOM 646 C CA . LYS A 1 87 ? 12.783 -21.469 -3.090 1.00 92.31 87 LYS A CA 1
ATOM 647 C C . LYS A 1 87 ? 13.568 -20.502 -3.970 1.00 92.31 87 LYS A C 1
ATOM 649 O O . LYS A 1 87 ? 14.787 -20.394 -3.863 1.00 92.31 87 LYS A O 1
ATOM 654 N N . LYS A 1 88 ? 12.893 -19.816 -4.895 1.00 92.44 88 LYS A N 1
ATOM 655 C CA . LYS A 1 88 ? 13.541 -18.807 -5.736 1.00 92.44 88 LYS A CA 1
ATOM 656 C C . LYS A 1 88 ? 13.971 -17.598 -4.909 1.00 92.44 88 LYS A C 1
ATOM 658 O O . LYS A 1 88 ? 15.078 -17.112 -5.115 1.00 92.44 88 LYS A O 1
ATOM 663 N N . ARG A 1 89 ? 13.119 -17.133 -3.993 1.00 91.12 89 ARG A N 1
ATOM 664 C CA . ARG A 1 89 ? 13.403 -15.969 -3.148 1.00 91.12 89 ARG A CA 1
ATOM 665 C C . ARG A 1 89 ? 14.386 -16.276 -2.016 1.00 91.12 89 ARG A C 1
ATOM 667 O O . ARG A 1 89 ? 15.206 -15.425 -1.695 1.00 91.12 89 ARG A O 1
ATOM 674 N N . GLU A 1 90 ? 14.371 -17.496 -1.491 1.00 92.50 90 GLU A N 1
ATOM 675 C CA . GLU A 1 90 ? 15.332 -18.007 -0.505 1.00 92.50 90 GLU A CA 1
ATOM 676 C C . GLU A 1 90 ? 16.788 -17.821 -0.960 1.00 92.50 90 GLU A C 1
ATOM 678 O O . GLU A 1 90 ? 17.643 -17.435 -0.169 1.00 92.50 90 GLU A O 1
ATOM 683 N N . LYS A 1 91 ? 17.072 -18.010 -2.257 1.00 89.94 91 LYS A N 1
ATOM 684 C CA . LYS A 1 91 ? 18.424 -17.839 -2.820 1.00 89.94 91 LYS A CA 1
ATOM 685 C C . LYS A 1 91 ? 18.964 -16.412 -2.718 1.00 89.94 91 LYS A C 1
ATOM 687 O O . LYS A 1 91 ? 20.176 -16.235 -2.763 1.00 89.94 91 LYS A O 1
ATOM 692 N N . SER A 1 92 ? 18.088 -15.412 -2.649 1.00 86.69 92 SER A N 1
ATOM 693 C CA . SER A 1 92 ? 18.459 -13.993 -2.691 1.00 86.69 92 SER A CA 1
ATOM 694 C C . SER A 1 92 ? 18.099 -13.220 -1.423 1.00 86.69 92 SER A C 1
ATOM 696 O O . SER A 1 92 ? 18.492 -12.066 -1.305 1.00 86.69 92 SER A O 1
ATOM 698 N N . HIS A 1 93 ? 17.326 -13.801 -0.502 1.00 90.94 93 HIS A N 1
ATOM 699 C CA . HIS A 1 93 ? 16.772 -13.082 0.643 1.00 90.94 93 HIS A CA 1
ATOM 700 C C . HIS A 1 93 ? 16.966 -13.868 1.942 1.00 90.94 93 HIS A C 1
ATOM 702 O O . HIS A 1 93 ? 16.259 -14.844 2.199 1.00 90.94 93 HIS A O 1
ATOM 708 N N . GLN A 1 94 ? 17.890 -13.406 2.789 1.00 89.69 94 GLN A N 1
ATOM 709 C CA . GLN A 1 94 ? 18.250 -14.088 4.037 1.00 89.69 94 GLN A CA 1
ATOM 710 C C . GLN A 1 94 ? 17.049 -14.258 4.980 1.00 89.69 94 GLN A C 1
ATOM 712 O O . GLN A 1 94 ? 16.847 -15.349 5.495 1.00 89.69 94 GLN A O 1
ATOM 717 N N . GLY A 1 95 ? 16.164 -13.258 5.086 1.00 89.06 95 GLY A N 1
ATOM 718 C CA . GLY A 1 95 ? 14.961 -13.377 5.922 1.00 89.06 95 GLY A CA 1
ATOM 719 C C . GLY A 1 95 ? 14.018 -14.519 5.510 1.00 89.06 95 GLY A C 1
ATOM 720 O O . GLY A 1 95 ? 13.347 -15.092 6.356 1.00 89.06 95 GLY A O 1
ATOM 721 N N . VAL A 1 96 ? 14.005 -14.924 4.231 1.00 91.12 96 VAL A N 1
ATOM 722 C CA . VAL A 1 96 ? 13.225 -16.100 3.797 1.00 91.12 96 VAL A CA 1
ATOM 723 C C . VAL A 1 96 ? 13.898 -17.391 4.257 1.00 91.12 96 VAL A C 1
ATOM 725 O O . VAL A 1 96 ? 13.219 -18.321 4.681 1.00 91.12 96 VAL A O 1
ATOM 728 N N . LYS A 1 97 ? 15.232 -17.441 4.201 1.00 92.81 97 LYS A N 1
ATOM 729 C CA . LYS A 1 97 ? 16.016 -18.572 4.701 1.00 92.81 97 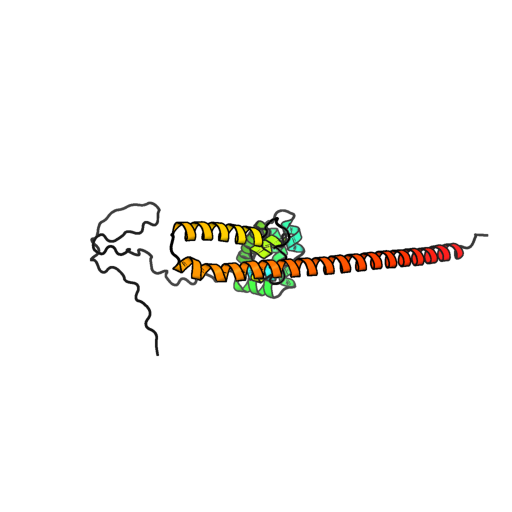LYS A CA 1
ATOM 730 C C . LYS A 1 97 ? 15.825 -18.751 6.208 1.00 92.81 97 LYS A C 1
ATOM 732 O O . LYS A 1 97 ? 15.629 -19.873 6.658 1.00 92.81 97 LYS A O 1
ATOM 737 N N . ASP A 1 98 ? 15.804 -17.655 6.961 1.00 91.38 98 ASP A N 1
ATOM 738 C CA . ASP A 1 98 ? 15.579 -17.676 8.409 1.00 91.38 98 ASP A CA 1
ATOM 739 C C . ASP A 1 98 ? 14.160 -18.159 8.745 1.00 91.38 98 ASP A C 1
ATOM 741 O O . ASP A 1 98 ? 13.995 -19.040 9.585 1.00 91.38 98 ASP A O 1
ATOM 745 N N . LEU A 1 99 ? 13.140 -17.684 8.017 1.00 92.12 99 LEU A N 1
ATOM 746 C CA . LEU A 1 99 ? 11.763 -18.170 8.169 1.00 92.12 99 LEU A CA 1
ATOM 747 C C . LEU A 1 99 ? 11.639 -19.677 7.886 1.00 92.12 99 LEU A C 1
ATOM 749 O O . LEU A 1 99 ? 10.963 -20.390 8.624 1.00 92.12 99 LEU A O 1
ATOM 753 N N . ILE A 1 100 ? 12.303 -20.182 6.842 1.00 92.12 100 ILE A N 1
ATOM 754 C CA . ILE A 1 100 ? 12.283 -21.614 6.505 1.00 92.12 100 ILE A CA 1
ATOM 755 C C . ILE A 1 100 ? 13.019 -22.442 7.564 1.00 92.12 100 ILE A C 1
ATOM 757 O O . ILE A 1 100 ? 12.549 -23.525 7.901 1.00 92.12 100 ILE A O 1
ATOM 761 N N . ASN A 1 101 ? 14.142 -21.952 8.091 1.00 90.56 101 ASN A N 1
ATOM 762 C CA . ASN A 1 101 ? 14.911 -22.657 9.118 1.00 90.56 101 ASN A CA 1
ATOM 763 C C . ASN A 1 101 ? 14.167 -22.722 10.457 1.00 90.56 101 ASN A C 1
ATOM 765 O O . ASN A 1 101 ? 14.204 -23.759 11.111 1.00 90.56 101 ASN A O 1
ATOM 769 N N . ASN A 1 102 ? 13.494 -21.635 10.843 1.00 90.12 102 ASN A N 1
ATOM 770 C CA . ASN A 1 102 ? 12.829 -21.527 12.141 1.00 90.12 102 ASN A CA 1
ATOM 771 C C . ASN A 1 102 ? 11.448 -22.193 12.150 1.00 90.12 102 ASN A C 1
ATOM 773 O O . ASN A 1 102 ? 11.087 -22.834 13.129 1.00 90.12 102 ASN A O 1
ATOM 777 N N . TYR A 1 103 ? 10.688 -22.071 11.057 1.00 91.19 103 TYR A N 1
ATOM 778 C CA . TYR A 1 103 ? 9.281 -22.492 11.018 1.00 91.19 103 TYR A CA 1
ATOM 779 C C . TYR A 1 103 ? 8.995 -23.600 10.002 1.00 91.19 103 TYR A C 1
ATOM 781 O O . TYR A 1 103 ? 7.919 -24.193 10.023 1.00 91.19 103 TYR A O 1
ATOM 789 N N . GLY A 1 104 ? 9.931 -23.906 9.104 1.00 90.69 104 GLY A N 1
ATOM 790 C CA . GLY A 1 104 ? 9.759 -24.915 8.063 1.00 90.69 104 GLY A CA 1
ATOM 791 C C . GLY A 1 104 ? 9.031 -24.406 6.813 1.00 90.69 104 GLY A C 1
ATOM 792 O O . GLY A 1 104 ? 8.130 -23.569 6.854 1.00 90.69 104 GLY A O 1
ATOM 793 N N . MET A 1 105 ? 9.399 -24.975 5.661 1.00 91.44 105 MET A N 1
ATOM 794 C CA . MET A 1 105 ? 8.849 -24.613 4.344 1.00 91.44 105 MET A CA 1
ATOM 795 C C . MET A 1 105 ? 7.318 -24.716 4.281 1.00 91.44 105 MET A C 1
ATOM 797 O O . MET A 1 105 ? 6.679 -23.856 3.683 1.00 91.44 105 MET A O 1
ATOM 801 N N . SER A 1 106 ? 6.727 -25.758 4.872 1.00 90.75 106 SER A N 1
ATOM 802 C CA . SER A 1 106 ? 5.277 -25.981 4.813 1.00 90.75 106 SER A CA 1
ATOM 803 C C . SER A 1 106 ? 4.500 -24.853 5.492 1.00 90.75 106 SER A C 1
ATOM 805 O O . SER A 1 106 ? 3.556 -24.339 4.905 1.00 90.75 106 SER A O 1
ATOM 807 N N . ASN A 1 107 ? 4.945 -24.401 6.669 1.00 90.12 107 ASN A N 1
ATOM 808 C CA . ASN A 1 107 ? 4.296 -23.308 7.397 1.00 90.12 107 ASN A CA 1
ATOM 809 C C . ASN A 1 107 ? 4.419 -21.977 6.647 1.00 90.12 107 ASN A C 1
ATOM 811 O O . ASN A 1 107 ? 3.449 -21.225 6.552 1.00 90.12 107 ASN A O 1
ATOM 815 N N . VAL A 1 108 ? 5.578 -21.721 6.030 1.00 93.12 108 VAL A N 1
ATOM 816 C CA . VAL A 1 108 ? 5.783 -20.550 5.164 1.00 93.12 108 VAL A CA 1
ATOM 817 C C . VAL A 1 108 ? 4.836 -20.584 3.959 1.00 93.12 108 VAL A C 1
ATOM 819 O O . VAL A 1 108 ? 4.200 -19.579 3.655 1.00 93.12 108 VAL A O 1
ATOM 822 N N . VAL A 1 109 ? 4.698 -21.730 3.284 1.00 93.56 109 VAL A N 1
ATOM 823 C CA . VAL A 1 109 ? 3.797 -21.882 2.126 1.00 93.56 109 VAL A CA 1
ATOM 824 C C . VAL A 1 109 ? 2.333 -21.682 2.526 1.00 93.56 109 VAL A C 1
ATOM 826 O O . VAL A 1 109 ? 1.636 -20.925 1.852 1.00 93.56 109 VAL A O 1
ATOM 829 N N . THR A 1 110 ? 1.887 -22.287 3.630 1.00 92.69 110 THR A N 1
ATOM 830 C CA . THR A 1 110 ? 0.522 -22.115 4.152 1.00 92.69 110 THR A CA 1
ATOM 831 C C . THR A 1 110 ? 0.230 -20.653 4.479 1.00 92.69 110 THR A C 1
ATOM 833 O O . THR A 1 110 ? -0.801 -20.128 4.072 1.00 92.69 110 THR A O 1
ATOM 836 N N . THR A 1 111 ? 1.162 -19.964 5.138 1.00 92.25 111 THR A N 1
ATOM 837 C CA . THR A 1 111 ? 0.994 -18.546 5.497 1.00 92.25 111 THR A CA 1
ATOM 838 C C . THR A 1 111 ? 0.947 -17.656 4.258 1.00 92.25 111 THR A C 1
ATOM 840 O O . THR A 1 111 ? 0.101 -16.774 4.149 1.00 92.25 111 THR A O 1
ATOM 843 N N . ILE A 1 112 ? 1.815 -17.912 3.273 1.00 92.81 112 ILE A N 1
ATOM 844 C CA . ILE A 1 112 ? 1.784 -17.184 2.001 1.00 92.81 112 ILE A CA 1
ATOM 845 C C . ILE A 1 112 ? 0.467 -17.422 1.263 1.00 92.81 112 ILE A C 1
ATOM 847 O O . ILE A 1 112 ? -0.040 -16.482 0.663 1.00 92.81 112 ILE A O 1
ATOM 851 N N . ARG A 1 113 ? -0.095 -18.637 1.300 1.00 91.12 113 ARG A N 1
ATOM 852 C CA . ARG A 1 113 ? -1.409 -18.912 0.705 1.00 91.12 113 ARG A CA 1
ATOM 853 C C . ARG A 1 113 ? -2.489 -18.033 1.331 1.00 91.12 113 ARG A C 1
ATOM 855 O O . ARG A 1 113 ? -3.163 -17.343 0.582 1.00 91.12 113 ARG A O 1
ATOM 862 N N . VAL A 1 114 ? -2.582 -17.988 2.661 1.00 90.94 114 VAL A N 1
ATOM 863 C CA . VAL A 1 114 ? -3.559 -17.134 3.364 1.00 90.94 114 VAL A CA 1
ATOM 864 C C . VAL A 1 114 ? -3.408 -15.669 2.946 1.00 90.94 114 VAL A C 1
ATOM 866 O O . VAL A 1 114 ? -4.374 -15.027 2.555 1.00 90.94 114 VAL A O 1
ATOM 869 N N . LEU A 1 115 ? -2.177 -15.151 2.926 1.00 91.19 115 LEU A N 1
ATOM 870 C CA . LEU A 1 115 ? -1.915 -13.768 2.513 1.00 91.19 115 LEU A CA 1
ATOM 871 C C . LEU A 1 115 ? -2.213 -13.504 1.024 1.00 91.19 115 LEU A C 1
ATOM 873 O O . LEU A 1 115 ? -2.513 -12.373 0.643 1.00 91.19 115 LEU A O 1
ATOM 877 N N . LEU A 1 116 ? -2.099 -14.514 0.160 1.00 89.81 116 LEU A N 1
ATOM 878 C CA . LEU A 1 116 ? -2.480 -14.406 -1.250 1.00 89.81 116 LEU A CA 1
ATOM 879 C C . LEU A 1 116 ? -4.001 -14.422 -1.426 1.00 89.81 116 LEU A C 1
ATOM 881 O O . LEU A 1 116 ? -4.501 -13.647 -2.241 1.00 89.81 116 LEU A O 1
ATOM 885 N N . ASP A 1 117 ? -4.705 -15.261 -0.665 1.00 87.50 117 ASP A N 1
ATOM 886 C CA . ASP A 1 117 ? -6.169 -15.340 -0.654 1.00 87.50 117 ASP A CA 1
ATOM 887 C C . ASP A 1 117 ? -6.781 -14.023 -0.144 1.00 87.50 117 ASP A C 1
ATOM 889 O O . ASP A 1 117 ? -7.727 -13.511 -0.736 1.00 87.50 117 ASP A O 1
ATOM 893 N N . ASP A 1 118 ? -6.154 -13.399 0.858 1.00 86.88 118 ASP A N 1
ATOM 894 C CA . ASP A 1 118 ? -6.520 -12.073 1.376 1.00 86.88 118 ASP A CA 1
ATOM 895 C C . ASP A 1 118 ? -6.043 -10.910 0.472 1.00 86.88 118 ASP A C 1
ATOM 897 O O . ASP A 1 118 ? -6.142 -9.738 0.839 1.00 86.88 118 ASP A O 1
ATOM 901 N N . HIS A 1 119 ? -5.486 -11.201 -0.711 1.00 87.44 119 HIS A N 1
ATOM 902 C CA . HIS A 1 119 ? -4.961 -10.218 -1.670 1.00 87.44 119 HIS A CA 1
ATOM 903 C C . HIS A 1 119 ? -3.891 -9.260 -1.112 1.00 87.44 119 HIS A C 1
ATOM 905 O O . HIS A 1 119 ? -3.598 -8.224 -1.718 1.00 87.44 119 HIS A O 1
ATOM 911 N N . VAL A 1 120 ? -3.238 -9.617 -0.005 1.00 89.19 120 VAL A N 1
ATOM 912 C CA . VAL A 1 120 ? -2.301 -8.754 0.730 1.00 89.19 120 VAL A CA 1
ATOM 913 C C . VAL A 1 120 ? -1.057 -8.414 -0.095 1.00 89.19 120 VAL A C 1
ATOM 915 O O . VAL A 1 120 ? -0.502 -7.329 0.026 1.00 89.19 120 VAL A O 1
ATOM 918 N N . PHE A 1 121 ? -0.611 -9.297 -0.989 1.00 87.19 121 PHE A N 1
ATOM 919 C CA . PHE A 1 121 ? 0.539 -9.008 -1.857 1.00 87.19 121 PHE A CA 1
ATOM 920 C C . PHE A 1 121 ? 0.193 -8.207 -3.118 1.00 87.19 121 PHE A C 1
ATOM 922 O O . PHE A 1 121 ? 1.100 -7.668 -3.750 1.00 87.19 121 PHE A O 1
ATOM 929 N N . THR A 1 122 ? -1.080 -8.156 -3.513 1.00 84.69 122 THR A N 1
ATOM 930 C CA . THR A 1 122 ? -1.530 -7.538 -4.774 1.00 84.69 122 THR A CA 1
ATOM 931 C C . THR A 1 122 ? -2.267 -6.222 -4.574 1.00 84.69 122 THR A C 1
ATOM 933 O O . THR A 1 122 ? -2.278 -5.395 -5.481 1.00 84.69 122 THR A O 1
ATOM 936 N N . CYS A 1 123 ? -2.884 -6.022 -3.410 1.00 83.06 123 CYS A N 1
ATOM 937 C CA . CYS A 1 123 ? -3.638 -4.826 -3.073 1.00 83.06 123 CYS A CA 1
ATOM 938 C C . CYS A 1 123 ? -2.975 -4.111 -1.894 1.00 83.06 123 CYS A C 1
ATOM 940 O O . CYS A 1 123 ? -2.943 -4.625 -0.775 1.00 83.06 123 CYS A O 1
ATOM 942 N N . THR A 1 124 ? -2.480 -2.898 -2.142 1.00 83.25 124 THR A N 1
ATOM 943 C CA . THR A 1 124 ? -1.856 -2.068 -1.106 1.00 83.25 124 THR A CA 1
ATOM 944 C C . THR A 1 124 ? -2.822 -1.782 0.047 1.00 83.25 124 THR A C 1
ATOM 946 O O . THR A 1 124 ? -2.406 -1.820 1.199 1.00 83.25 124 THR A O 1
ATOM 949 N N . ASP A 1 125 ? -4.114 -1.572 -0.225 1.00 78.94 125 ASP A N 1
ATOM 950 C CA . ASP A 1 125 ? -5.106 -1.332 0.832 1.00 78.94 125 ASP A CA 1
ATOM 951 C C . ASP A 1 125 ? -5.376 -2.580 1.686 1.00 78.94 125 ASP A C 1
ATOM 953 O O . ASP A 1 125 ? -5.483 -2.468 2.908 1.00 78.94 125 ASP A O 1
ATOM 957 N N . ALA A 1 126 ? -5.386 -3.779 1.091 1.00 82.94 126 ALA A N 1
ATOM 958 C CA . ALA A 1 126 ? -5.475 -5.030 1.849 1.00 82.94 126 ALA A CA 1
ATOM 959 C C . ALA A 1 126 ? -4.254 -5.213 2.769 1.00 82.94 126 ALA A C 1
ATOM 961 O O . ALA A 1 126 ? -4.396 -5.556 3.944 1.00 82.94 126 ALA A O 1
ATOM 962 N N . ALA A 1 127 ? -3.051 -4.902 2.270 1.00 83.50 127 ALA A N 1
ATOM 963 C CA . ALA A 1 127 ? -1.833 -4.922 3.075 1.00 83.50 127 ALA A CA 1
ATOM 964 C C . ALA A 1 127 ? -1.854 -3.903 4.219 1.00 83.50 127 ALA A C 1
ATOM 966 O O . ALA A 1 127 ? -1.409 -4.219 5.323 1.00 83.50 127 ALA A O 1
ATOM 967 N N . ARG A 1 128 ? -2.390 -2.702 3.978 1.00 83.69 128 ARG A N 1
ATOM 968 C CA . ARG A 1 128 ? -2.547 -1.653 4.996 1.00 83.69 128 ARG A CA 1
ATOM 969 C C . ARG A 1 128 ? -3.498 -2.080 6.104 1.00 83.69 128 ARG A C 1
ATOM 971 O O . ARG A 1 128 ? -3.147 -1.952 7.272 1.00 83.69 128 ARG A O 1
ATOM 978 N N . HIS A 1 129 ? -4.661 -2.628 5.756 1.00 82.75 129 HIS A N 1
ATOM 979 C CA . HIS A 1 129 ? -5.612 -3.120 6.751 1.00 82.75 129 HIS A CA 1
ATOM 980 C C . HIS A 1 129 ? -5.044 -4.277 7.578 1.00 82.75 129 HIS A C 1
ATOM 982 O O . HIS A 1 129 ? -5.280 -4.335 8.783 1.00 82.75 129 HIS A O 1
ATOM 988 N N . ARG A 1 130 ? -4.268 -5.177 6.957 1.00 84.25 130 ARG A N 1
ATOM 989 C CA . ARG A 1 130 ? -3.655 -6.316 7.655 1.00 84.25 130 ARG A CA 1
ATOM 990 C C . ARG A 1 130 ? -2.455 -5.907 8.515 1.00 84.25 130 ARG A C 1
ATOM 992 O O . ARG A 1 130 ? -2.265 -6.449 9.600 1.00 84.25 130 ARG A O 1
ATOM 999 N N . PHE A 1 131 ? -1.656 -4.942 8.054 1.00 88.38 131 PHE A N 1
ATOM 1000 C CA . PHE A 1 131 ? -0.426 -4.495 8.713 1.00 88.38 131 PHE A CA 1
ATOM 1001 C C . PHE A 1 131 ? -0.347 -2.963 8.823 1.00 88.38 131 PHE A C 1
ATOM 1003 O O . PHE A 1 131 ? 0.554 -2.351 8.243 1.00 88.38 131 PHE A O 1
ATOM 1010 N N . PRO A 1 132 ? -1.218 -2.319 9.620 1.00 79.62 132 PRO A N 1
ATOM 1011 C CA . PRO A 1 132 ? -1.303 -0.855 9.689 1.00 79.62 132 PRO A CA 1
ATOM 1012 C C . PRO A 1 132 ? 0.013 -0.195 10.127 1.00 79.62 132 PRO A C 1
ATOM 1014 O O . PRO A 1 132 ? 0.362 0.884 9.660 1.00 79.62 132 PRO A O 1
ATOM 1017 N N . ASN A 1 133 ? 0.802 -0.886 10.954 1.00 83.00 133 ASN A N 1
ATOM 1018 C CA . ASN A 1 133 ? 2.103 -0.411 11.436 1.00 83.00 133 ASN A CA 1
ATOM 1019 C C . ASN A 1 133 ? 3.214 -0.415 10.366 1.00 83.00 133 ASN A C 1
ATOM 1021 O O . ASN A 1 133 ? 4.280 0.147 10.604 1.00 83.00 133 ASN A O 1
ATOM 1025 N N . LEU A 1 134 ? 3.014 -1.082 9.221 1.00 82.38 134 LEU A N 1
ATOM 1026 C CA . LEU A 1 134 ? 3.963 -1.066 8.099 1.00 82.38 134 LEU A CA 1
ATOM 1027 C C . LEU A 1 134 ? 3.744 0.112 7.145 1.00 82.38 134 LEU A C 1
ATOM 1029 O O . LEU A 1 134 ? 4.602 0.358 6.302 1.00 82.38 134 LEU A O 1
ATOM 1033 N N . PHE A 1 135 ? 2.645 0.854 7.304 1.00 79.81 135 PHE A N 1
ATOM 1034 C CA . PHE A 1 135 ? 2.295 2.000 6.466 1.00 79.81 135 PHE A CA 1
ATOM 1035 C C . PHE A 1 135 ? 1.952 3.231 7.327 1.00 79.81 135 PHE A C 1
ATOM 1037 O O . PHE A 1 135 ? 0.802 3.674 7.336 1.00 79.81 135 PHE A O 1
ATOM 1044 N N . PRO A 1 136 ? 2.921 3.789 8.081 1.00 61.88 136 PRO A N 1
ATOM 1045 C CA . PRO A 1 136 ? 2.656 4.934 8.949 1.00 61.88 136 PRO A CA 1
ATOM 1046 C C . PRO A 1 136 ? 2.382 6.233 8.174 1.00 61.88 136 PRO A C 1
ATOM 1048 O O . PRO A 1 136 ? 1.683 7.100 8.683 1.00 61.88 136 PRO A O 1
ATOM 1051 N N . GLU A 1 137 ? 2.909 6.370 6.952 1.00 54.53 137 GLU A N 1
ATOM 1052 C CA . GLU A 1 137 ? 2.934 7.639 6.203 1.00 54.53 137 GLU A CA 1
ATOM 1053 C C . GLU A 1 137 ? 1.582 8.052 5.588 1.00 54.53 137 GLU A C 1
ATOM 1055 O O . GLU A 1 137 ? 1.426 9.198 5.183 1.00 54.53 137 GLU A O 1
ATOM 1060 N N . GLU A 1 138 ? 0.583 7.163 5.526 1.00 49.88 138 GLU A N 1
ATOM 1061 C CA . GLU A 1 138 ? -0.641 7.405 4.734 1.00 49.88 138 GLU A CA 1
ATOM 1062 C C . GLU A 1 138 ? -1.954 7.280 5.515 1.00 49.88 138 GLU A C 1
ATOM 1064 O O . GLU A 1 138 ? -3.025 7.484 4.937 1.00 49.88 138 GLU A O 1
ATOM 1069 N N . GLN A 1 139 ? -1.905 7.062 6.835 1.00 51.56 139 GLN A N 1
ATOM 1070 C CA . GLN A 1 139 ? -3.096 7.241 7.683 1.00 51.56 139 GLN A CA 1
ATOM 1071 C C . GLN A 1 139 ? -3.620 8.691 7.643 1.00 51.56 139 GLN A C 1
ATOM 1073 O O . GLN A 1 139 ? -4.794 8.929 7.911 1.00 51.56 139 GLN A O 1
ATOM 1078 N N . GLU A 1 140 ? -2.791 9.648 7.215 1.00 45.03 140 GLU A N 1
ATOM 1079 C CA . GLU A 1 140 ? -3.191 11.036 6.954 1.00 45.03 140 GLU A CA 1
ATOM 1080 C C . GLU A 1 140 ? -3.881 11.223 5.584 1.00 45.03 140 GLU A C 1
ATOM 1082 O O . GLU A 1 140 ? -4.623 12.183 5.395 1.00 45.03 140 GLU A O 1
ATOM 1087 N N . SER A 1 141 ? -3.685 10.298 4.631 1.00 41.56 141 SER A N 1
ATOM 1088 C CA . SER A 1 141 ? -4.157 10.425 3.238 1.00 41.56 141 SER A CA 1
ATOM 1089 C C . SER A 1 141 ? -5.410 9.597 2.922 1.00 41.56 141 SER A C 1
ATOM 1091 O O . SER A 1 141 ? -6.186 9.968 2.042 1.00 41.56 141 SER A O 1
ATOM 1093 N N . GLN A 1 142 ? -5.672 8.503 3.648 1.00 42.50 142 GLN A N 1
ATOM 1094 C CA . GLN A 1 142 ? -6.895 7.695 3.469 1.00 42.50 142 GLN A CA 1
ATOM 1095 C C . GLN A 1 142 ? -8.187 8.400 3.936 1.00 42.50 142 GLN A C 1
ATOM 1097 O O . GLN A 1 142 ? -9.282 7.944 3.615 1.00 42.50 142 GLN A O 1
ATOM 1102 N N . ALA A 1 143 ? -8.087 9.552 4.606 1.00 43.91 143 ALA A N 1
ATOM 1103 C CA . ALA A 1 143 ? -9.230 10.409 4.929 1.00 43.91 143 ALA A CA 1
ATOM 1104 C C . ALA A 1 143 ? -9.785 11.209 3.725 1.00 43.91 143 ALA A C 1
ATOM 1106 O O . ALA A 1 143 ? -10.774 11.918 3.883 1.00 43.91 143 ALA A O 1
ATOM 1107 N N . LEU A 1 144 ? -9.171 11.127 2.535 1.00 46.12 144 LEU A N 1
ATOM 1108 C CA . LEU A 1 144 ? -9.505 11.975 1.376 1.00 46.12 144 LEU A CA 1
ATOM 1109 C C . LEU A 1 144 ? -10.239 11.268 0.217 1.00 46.12 144 LEU A C 1
ATOM 1111 O O . LEU A 1 144 ? -10.566 11.927 -0.766 1.00 46.12 144 LEU A O 1
ATOM 1115 N N . GLY A 1 145 ? -10.505 9.956 0.300 1.00 38.44 145 GLY A N 1
ATOM 1116 C CA . GLY A 1 145 ? -11.090 9.180 -0.815 1.00 38.44 145 GLY A CA 1
ATOM 1117 C C . GLY A 1 145 ? -12.511 8.641 -0.612 1.00 38.44 145 GLY A C 1
ATOM 1118 O O . GLY A 1 145 ? -13.157 8.249 -1.580 1.00 38.44 145 GLY A O 1
ATOM 1119 N N . SER A 1 146 ? -13.013 8.614 0.620 1.00 40.25 146 SER A N 1
ATOM 1120 C CA . SER A 1 146 ? -14.417 8.314 0.911 1.00 40.25 146 SER A CA 1
ATOM 1121 C C . SER A 1 146 ? -15.130 9.637 1.160 1.00 40.25 146 SER A C 1
ATOM 1123 O O . SER A 1 146 ? -14.540 10.529 1.766 1.00 40.25 146 SER A O 1
ATOM 1125 N N . GLU A 1 147 ? -16.409 9.765 0.806 1.00 48.12 147 GLU A N 1
ATOM 1126 C CA . GLU A 1 147 ? -17.304 10.841 1.282 1.00 48.12 147 GLU A CA 1
ATOM 1127 C C . GLU A 1 147 ? -17.504 10.813 2.819 1.00 48.12 147 GLU A C 1
ATOM 1129 O O . GLU A 1 147 ? -18.491 11.304 3.362 1.00 48.12 147 GLU A O 1
ATOM 1134 N N . TYR A 1 148 ? -16.561 10.233 3.553 1.00 47.22 148 TYR A N 1
ATOM 1135 C CA . TYR A 1 148 ? -16.424 10.344 4.979 1.00 47.22 148 TYR A CA 1
ATOM 1136 C C . TYR A 1 148 ? -15.858 11.726 5.286 1.00 47.22 148 TYR A C 1
ATOM 1138 O O . TYR A 1 148 ? -14.683 12.008 5.075 1.00 47.22 148 TYR A O 1
ATOM 1146 N N . SER A 1 149 ? -16.720 12.614 5.767 1.00 49.16 149 SER A N 1
ATOM 1147 C CA . SER A 1 149 ? -16.297 13.843 6.425 1.00 49.16 149 SER A CA 1
ATOM 1148 C C . SER A 1 149 ? -16.250 13.556 7.926 1.00 49.16 149 SER A C 1
ATOM 1150 O O . SER A 1 149 ? -17.312 13.599 8.551 1.00 49.16 149 SER A O 1
ATOM 1152 N N . PRO A 1 150 ? -15.070 13.319 8.540 1.00 48.69 150 PRO A N 1
ATOM 1153 C CA . PRO A 1 150 ? -14.955 13.151 9.992 1.00 48.69 150 PRO A CA 1
ATOM 1154 C C . PRO A 1 150 ? -15.614 14.311 10.751 1.00 48.69 150 PRO A C 1
ATOM 1156 O O . PRO A 1 150 ? -16.183 14.142 11.820 1.00 48.69 150 PRO A O 1
ATOM 1159 N N . SER A 1 151 ? -15.600 15.511 10.161 1.00 57.44 151 SER A N 1
ATOM 1160 C CA . SER A 1 151 ? -16.247 16.702 10.712 1.00 57.44 151 SER A CA 1
ATOM 1161 C C . SER A 1 151 ? -17.768 16.593 10.837 1.00 57.44 151 SER A C 1
ATOM 1163 O O . SER A 1 151 ? -18.334 17.286 11.676 1.00 57.44 151 SER A O 1
ATOM 1165 N N . LYS A 1 152 ? -18.425 15.775 10.005 1.00 58.06 152 LYS A N 1
ATOM 1166 C CA . LYS A 1 152 ? -19.887 15.659 9.943 1.00 58.06 152 LYS A CA 1
ATOM 1167 C C . LYS A 1 152 ? -20.408 14.670 10.987 1.00 58.06 152 LYS A C 1
ATOM 1169 O O . LYS A 1 152 ? -21.260 15.049 11.770 1.00 58.06 152 LYS A O 1
AT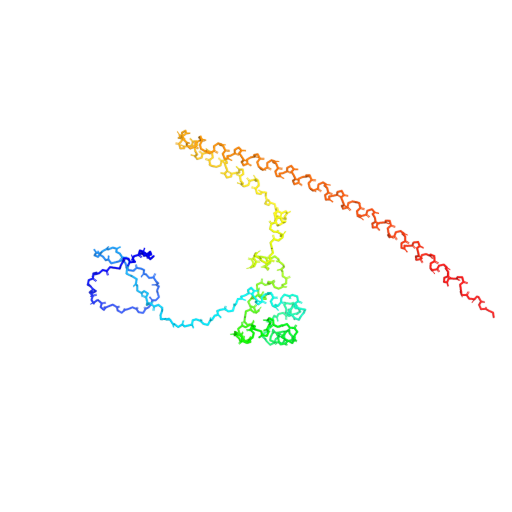OM 1174 N N . GLU A 1 153 ? -19.799 13.489 11.111 1.00 60.31 153 GLU A N 1
ATOM 1175 C CA . GLU A 1 153 ? -20.135 12.541 12.191 1.00 60.31 153 GLU A CA 1
ATOM 1176 C C . GLU A 1 153 ? -19.799 13.083 13.582 1.00 60.31 153 GLU A C 1
ATOM 1178 O O . GLU A 1 153 ? -20.568 12.898 14.522 1.00 60.31 153 GLU A O 1
ATOM 1183 N N . ILE A 1 154 ? -18.669 13.786 13.727 1.00 61.44 154 ILE A N 1
ATOM 1184 C CA . ILE A 1 154 ? -18.330 14.424 15.002 1.00 61.44 154 ILE A CA 1
ATOM 1185 C C . ILE A 1 154 ? -19.367 15.509 15.329 1.00 61.44 154 ILE A C 1
ATOM 1187 O O . ILE A 1 154 ? -19.802 15.598 16.473 1.00 61.44 154 ILE A O 1
ATOM 1191 N N . ALA A 1 155 ? -19.803 16.309 14.348 1.00 60.28 155 ALA A N 1
ATOM 1192 C CA . ALA A 1 155 ? -20.854 17.308 14.554 1.00 60.28 155 ALA A CA 1
ATOM 1193 C C . ALA A 1 155 ? -22.206 16.671 14.933 1.00 60.28 155 ALA A C 1
ATOM 1195 O O . ALA A 1 155 ? -22.794 17.087 15.931 1.00 60.28 155 ALA A O 1
ATOM 1196 N N . ASP A 1 156 ? -22.635 15.633 14.212 1.00 63.72 156 ASP A N 1
ATOM 1197 C CA . ASP A 1 156 ? -23.904 14.926 14.438 1.00 63.72 156 ASP A CA 1
ATOM 1198 C C . ASP A 1 156 ? -23.909 14.189 15.797 1.00 63.72 156 ASP A C 1
ATOM 1200 O O . ASP A 1 156 ? -24.899 14.205 16.531 1.00 63.72 156 ASP A O 1
ATOM 1204 N N . GLY A 1 157 ? -22.776 13.599 16.198 1.00 64.50 157 GLY A N 1
ATOM 1205 C CA . GLY A 1 157 ? -22.615 12.954 17.504 1.00 64.50 157 GLY A CA 1
ATOM 1206 C C . GLY A 1 157 ? -22.666 13.933 18.683 1.00 64.50 157 GLY A C 1
ATOM 1207 O O . GLY A 1 157 ? -23.165 13.586 19.756 1.00 64.50 157 GLY A O 1
ATOM 1208 N N . PHE A 1 158 ? -22.200 15.174 18.497 1.00 65.00 158 PHE A N 1
ATOM 1209 C CA . PHE A 1 158 ? -22.337 16.222 19.512 1.00 65.00 158 PHE A CA 1
ATOM 1210 C C . PHE A 1 158 ? -23.756 16.776 19.601 1.00 65.00 158 PHE A C 1
ATOM 1212 O O . PHE A 1 158 ? -24.188 17.086 20.707 1.00 65.00 158 PHE A O 1
ATOM 1219 N N . GLU A 1 159 ? -24.485 16.864 18.489 1.00 66.12 159 GLU A N 1
ATOM 1220 C CA . GLU A 1 159 ? -25.892 17.281 18.485 1.00 66.12 159 GLU A CA 1
ATOM 1221 C C . GLU A 1 159 ? -26.767 16.275 19.255 1.00 66.12 159 GLU A C 1
ATOM 1223 O O . GLU A 1 159 ? -27.531 16.662 20.141 1.00 66.12 159 GLU A O 1
ATOM 1228 N N . ALA A 1 160 ? -26.543 14.973 19.046 1.00 67.88 160 ALA A N 1
ATOM 1229 C CA . ALA A 1 160 ? -27.198 13.913 19.818 1.00 67.88 160 ALA A CA 1
ATOM 1230 C C . ALA A 1 160 ? -26.835 13.948 21.319 1.00 67.88 160 ALA A C 1
ATOM 1232 O O . ALA A 1 160 ? -27.686 13.732 22.187 1.00 67.88 160 ALA A O 1
ATOM 1233 N N . ALA A 1 161 ? -25.574 14.247 21.652 1.00 65.06 161 ALA A N 1
ATOM 1234 C CA . ALA A 1 161 ? -25.144 14.398 23.042 1.00 65.06 161 ALA A CA 1
ATOM 1235 C C . ALA A 1 161 ? -25.748 15.649 23.713 1.00 65.06 161 ALA A C 1
ATOM 1237 O O . ALA A 1 161 ? -26.071 15.606 24.901 1.00 65.06 161 ALA A O 1
ATOM 1238 N N . GLU A 1 162 ? -25.934 16.750 22.975 1.00 64.75 162 GLU A N 1
ATOM 1239 C CA . GLU A 1 162 ? -26.614 17.958 23.464 1.00 64.75 162 GLU A CA 1
ATOM 1240 C C . GLU A 1 162 ? -28.083 17.685 23.783 1.00 64.75 162 GLU A C 1
ATOM 1242 O O . GLU A 1 162 ? -28.553 18.088 24.849 1.00 64.75 162 GLU A O 1
ATOM 1247 N N . GLU A 1 163 ? -28.788 16.964 22.909 1.00 68.88 163 GLU A N 1
ATOM 1248 C CA . GLU A 1 163 ? -30.187 16.584 23.119 1.00 68.88 163 GLU A CA 1
ATOM 1249 C C . GLU A 1 163 ? -30.339 15.705 24.369 1.00 68.88 163 GLU A C 1
ATOM 1251 O O . GLU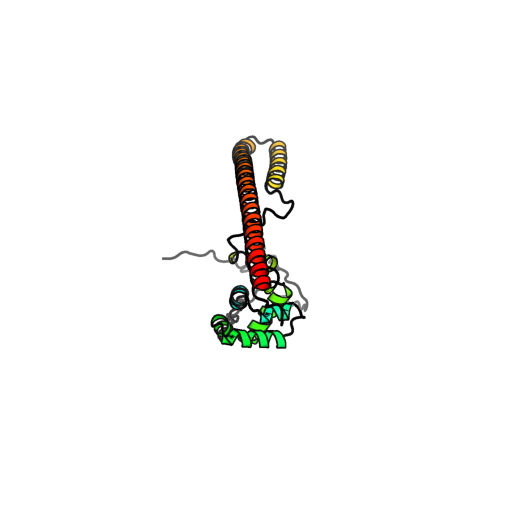 A 1 163 ? -31.208 15.948 25.208 1.00 68.88 163 GLU A O 1
ATOM 1256 N N . PHE A 1 164 ? -29.426 14.749 24.568 1.00 66.31 164 PHE A N 1
ATOM 1257 C CA . PHE A 1 164 ? -29.423 13.885 25.748 1.00 66.31 164 PHE A CA 1
ATOM 1258 C C . PHE A 1 164 ? -29.139 14.657 27.047 1.00 66.31 164 PHE A C 1
ATOM 1260 O O . PHE A 1 164 ? -29.797 14.442 28.064 1.00 66.31 164 PHE A O 1
ATOM 1267 N N . VAL A 1 165 ? -28.196 15.603 27.031 1.00 67.12 165 VAL A N 1
ATOM 1268 C CA . VAL A 1 165 ? -27.861 16.431 28.205 1.00 67.12 165 VAL A CA 1
ATOM 1269 C C . VAL A 1 165 ? -28.978 17.425 28.531 1.00 67.12 165 VAL A C 1
ATOM 1271 O O . VAL A 1 165 ? -29.264 17.654 29.709 1.00 67.12 165 VAL A O 1
ATOM 1274 N N . GLN A 1 166 ? -29.646 17.982 27.516 1.00 67.75 166 GLN A N 1
ATOM 1275 C CA . GLN A 1 166 ? -30.835 18.820 27.697 1.00 67.75 166 GLN A CA 1
ATOM 1276 C C . GLN A 1 166 ? -32.014 18.013 28.257 1.00 67.75 166 GLN A C 1
ATOM 1278 O O . GLN A 1 166 ? -32.681 18.483 29.179 1.00 67.75 166 GLN A O 1
ATOM 1283 N N . LEU A 1 167 ? -32.225 16.783 27.773 1.00 67.88 167 LEU A N 1
ATOM 1284 C CA . LEU A 1 167 ? -33.252 15.860 28.270 1.00 67.88 167 LEU A CA 1
ATOM 1285 C C . LEU A 1 167 ? -33.016 15.461 29.736 1.00 67.88 167 LEU A C 1
ATOM 1287 O O . LEU A 1 167 ? -33.965 15.360 30.512 1.00 67.88 167 LEU A O 1
ATOM 1291 N N . LEU A 1 168 ? -31.753 15.280 30.134 1.00 71.12 168 LEU A N 1
ATOM 1292 C CA . LEU A 1 168 ? -31.363 14.987 31.516 1.00 71.12 168 LEU A CA 1
ATOM 1293 C C . LEU A 1 168 ? -31.437 16.206 32.452 1.00 71.12 168 LEU A C 1
ATOM 1295 O O . LEU A 1 168 ? -31.263 16.043 33.662 1.00 71.12 168 LEU A O 1
ATOM 1299 N N . GLY A 1 169 ? -31.662 17.418 31.926 1.00 60.12 169 GLY A N 1
ATOM 1300 C CA . GLY A 1 169 ? -31.967 18.631 32.697 1.00 60.12 169 GLY A CA 1
ATOM 1301 C C . GLY A 1 169 ? -30.945 19.013 33.775 1.00 60.12 169 GLY A C 1
ATOM 1302 O O . GLY A 1 169 ? -31.292 19.699 34.737 1.00 60.12 169 GLY A O 1
ATOM 1303 N N . THR A 1 170 ? -29.698 18.548 33.670 1.00 68.94 170 THR A N 1
ATOM 1304 C CA . THR A 1 170 ? -28.704 18.631 34.749 1.00 68.94 170 THR A CA 1
ATOM 1305 C C . THR A 1 170 ? -27.588 19.627 34.396 1.00 68.94 170 THR A C 1
ATOM 1307 O O . THR A 1 170 ? -26.711 19.320 33.584 1.00 68.94 170 THR A O 1
ATOM 1310 N N . PRO A 1 171 ? -27.551 20.822 35.028 1.00 66.19 171 PRO A N 1
ATOM 1311 C CA . PRO A 1 171 ? -26.651 21.920 34.639 1.00 66.19 171 PRO A CA 1
ATOM 1312 C C . PRO A 1 171 ? -25.158 21.592 34.813 1.00 66.19 171 PRO A C 1
ATOM 1314 O O . PRO A 1 171 ? -24.302 22.183 34.156 1.00 66.19 171 PRO A O 1
ATOM 1317 N N . MET A 1 172 ? -24.839 20.609 35.660 1.00 73.19 172 MET A N 1
ATOM 1318 C CA . MET A 1 172 ? -23.479 20.105 35.873 1.00 73.19 172 MET A CA 1
ATOM 1319 C C . MET A 1 172 ? -22.858 19.543 34.584 1.00 73.19 172 MET A C 1
ATOM 1321 O O . MET A 1 172 ? -21.755 19.942 34.213 1.00 73.19 172 MET A O 1
ATOM 1325 N N . TYR A 1 173 ? -23.577 18.687 33.851 1.00 70.81 173 TYR A N 1
ATOM 1326 C CA . TYR A 1 173 ? -23.063 18.088 32.613 1.00 70.81 173 TYR A CA 1
ATOM 1327 C C . TYR A 1 173 ? -22.923 19.117 31.494 1.00 70.81 173 TYR A C 1
ATOM 1329 O O . TYR A 1 173 ? -21.938 19.102 30.760 1.00 70.81 173 TYR A O 1
ATOM 1337 N N . GLN A 1 174 ? -23.842 20.080 31.421 1.00 70.31 174 GLN A N 1
ATOM 1338 C CA . GLN A 1 174 ? -23.775 21.154 30.434 1.00 70.31 174 GLN A CA 1
ATOM 1339 C C . GLN A 1 174 ? -22.516 22.014 30.615 1.00 70.31 174 GLN A C 1
ATOM 1341 O O . GLN A 1 174 ? -21.822 22.314 29.641 1.00 70.31 174 GLN A O 1
ATOM 1346 N N . SER A 1 175 ? -22.164 22.342 31.863 1.00 77.56 175 SER A N 1
ATOM 1347 C CA . SER A 1 175 ? -20.946 23.104 32.172 1.00 77.56 175 SER A CA 1
ATOM 1348 C C . SER A 1 175 ? -19.648 22.348 31.852 1.00 77.56 175 SER A C 1
ATOM 1350 O O . SER A 1 175 ? -18.655 22.975 31.488 1.00 77.56 175 SER A O 1
ATOM 1352 N N . ALA A 1 176 ? -19.663 21.012 31.923 1.00 77.31 176 ALA A N 1
ATOM 1353 C CA . ALA A 1 176 ? -18.517 20.164 31.599 1.00 77.31 176 ALA A CA 1
ATOM 1354 C C . ALA A 1 176 ? -18.355 19.914 30.088 1.00 77.31 176 ALA A C 1
ATOM 1356 O O . ALA A 1 176 ? -17.233 19.813 29.593 1.00 77.31 176 ALA A O 1
ATOM 1357 N N . ILE A 1 177 ? -19.463 19.828 29.346 1.00 76.38 177 ILE A N 1
ATOM 1358 C CA . ILE A 1 177 ? -19.470 19.446 27.925 1.00 76.38 177 ILE A CA 1
ATOM 1359 C C . ILE A 1 177 ? -19.258 20.659 27.006 1.00 76.38 177 ILE A C 1
ATOM 1361 O O . ILE A 1 177 ? -18.528 20.560 26.019 1.00 76.38 177 ILE A O 1
ATOM 1365 N N . THR A 1 178 ? -19.808 21.826 27.359 1.00 79.25 178 THR A N 1
ATOM 1366 C CA . THR A 1 178 ? -19.724 23.048 26.530 1.00 79.25 178 THR A CA 1
ATOM 1367 C C . THR A 1 178 ? -18.283 23.447 26.149 1.00 79.25 178 THR A C 1
ATOM 1369 O O . THR A 1 178 ? -18.038 23.749 24.977 1.00 79.25 178 THR A O 1
ATOM 1372 N N . PRO A 1 179 ? -17.290 23.434 27.065 1.00 83.12 179 PRO A N 1
ATOM 1373 C CA . PRO A 1 179 ? -15.914 23.803 26.720 1.00 83.12 179 PRO A CA 1
ATOM 1374 C C . PRO A 1 179 ? -15.263 22.824 25.735 1.00 83.12 179 PRO A C 1
ATOM 1376 O O . PRO A 1 179 ? -14.564 23.249 24.815 1.00 83.12 179 PRO A O 1
ATOM 1379 N N . LEU A 1 180 ? -15.521 21.522 25.895 1.00 81.81 180 LEU A N 1
ATOM 1380 C CA . LEU A 1 180 ? -15.001 20.481 25.004 1.00 81.81 180 LEU A CA 1
ATOM 1381 C C . LEU A 1 180 ? -15.563 20.646 23.589 1.00 81.81 180 LEU A C 1
ATOM 1383 O O . LEU A 1 180 ? -14.819 20.607 22.612 1.00 81.81 180 LEU A O 1
ATOM 1387 N N . GLN A 1 181 ? -16.858 20.937 23.476 1.00 77.12 181 GLN A N 1
ATOM 1388 C CA . GLN A 1 181 ? -17.499 21.204 22.189 1.00 77.12 181 GLN A CA 1
ATOM 1389 C C . GLN A 1 181 ? -16.911 22.425 21.483 1.00 77.12 181 GLN A C 1
ATOM 1391 O O . GLN A 1 181 ? -16.678 22.387 20.276 1.00 77.12 181 GLN A O 1
ATOM 1396 N N . GLN A 1 182 ? -16.651 23.511 22.216 1.00 82.19 182 GLN A N 1
ATOM 1397 C CA . GLN A 1 182 ? -16.039 24.710 21.640 1.00 82.19 182 GLN A CA 1
ATOM 1398 C C . GLN A 1 182 ? -14.616 24.442 21.146 1.00 82.19 182 GLN A C 1
ATOM 1400 O O . GLN A 1 182 ? -14.255 24.887 20.052 1.00 82.19 182 GLN A O 1
ATOM 1405 N N . GLN A 1 183 ? -13.820 23.690 21.912 1.00 82.25 183 GLN A N 1
ATOM 1406 C CA . GLN A 1 183 ? -12.470 23.299 21.505 1.00 82.25 183 GLN A CA 1
ATOM 1407 C C . GLN A 1 183 ? -12.493 22.442 20.239 1.00 82.25 183 GLN A C 1
ATOM 1409 O O . GLN A 1 183 ? -11.744 22.717 19.303 1.00 82.25 183 GLN A O 1
ATOM 1414 N N . ILE A 1 184 ? -13.402 21.471 20.160 1.00 80.62 184 ILE A N 1
ATOM 1415 C CA . ILE A 1 184 ? -13.530 20.588 18.998 1.00 80.62 184 ILE A CA 1
ATOM 1416 C C . ILE A 1 184 ? -14.032 21.356 17.769 1.00 80.62 184 ILE A C 1
ATOM 1418 O O . ILE A 1 184 ? -13.411 21.267 16.711 1.00 80.62 184 ILE A O 1
ATOM 1422 N N . LYS A 1 185 ? -15.079 22.187 17.900 1.00 79.75 185 LYS A N 1
ATOM 1423 C CA . LYS A 1 185 ? -15.577 23.048 16.806 1.00 79.75 185 LYS A CA 1
ATOM 1424 C C . LYS A 1 185 ? -14.466 23.956 16.266 1.00 79.75 185 LYS A C 1
ATOM 1426 O O . LYS A 1 185 ? -14.291 24.079 15.055 1.00 79.75 185 LYS A O 1
ATOM 1431 N N . THR A 1 186 ? -13.667 24.547 17.154 1.00 80.69 186 THR A N 1
ATOM 1432 C CA . THR A 1 186 ? -12.534 25.406 16.772 1.00 80.69 186 THR A CA 1
ATOM 1433 C C . THR A 1 186 ? -11.412 24.614 16.098 1.00 80.69 186 THR A C 1
ATOM 1435 O O . THR A 1 186 ? -10.852 25.069 15.096 1.00 80.69 186 THR A O 1
ATOM 1438 N N . GLY A 1 187 ? -11.104 23.419 16.609 1.00 80.00 187 GLY A N 1
ATOM 1439 C CA . GLY A 1 187 ? -10.124 22.508 16.022 1.00 80.00 187 GLY A CA 1
ATOM 1440 C C . GLY A 1 187 ? -10.502 22.110 14.597 1.00 80.00 187 GLY A C 1
ATOM 1441 O O . GLY A 1 187 ? -9.691 22.264 13.686 1.00 80.00 187 GLY A O 1
ATOM 1442 N N . ILE A 1 188 ? -11.761 21.719 14.381 1.00 80.12 188 ILE A N 1
ATOM 1443 C CA . ILE A 1 188 ? -12.297 21.366 13.059 1.00 80.12 188 ILE A CA 1
ATOM 1444 C C . ILE A 1 188 ? -12.200 22.550 12.090 1.00 80.12 188 ILE A C 1
ATOM 1446 O O . ILE A 1 188 ? -11.698 22.400 10.979 1.00 80.12 188 ILE A O 1
ATOM 1450 N N . LEU A 1 189 ? -12.631 23.748 12.500 1.00 77.38 189 LEU A N 1
ATOM 1451 C CA . LEU A 1 189 ? -12.562 24.938 11.641 1.00 77.38 189 LEU A CA 1
ATOM 1452 C C . LEU A 1 189 ? -11.121 25.289 11.245 1.00 77.38 189 LEU A C 1
ATOM 1454 O O . LEU A 1 189 ? -10.863 25.691 10.108 1.00 77.38 189 LEU A O 1
ATOM 1458 N N . THR A 1 190 ? -10.181 25.125 12.174 1.00 81.50 190 THR A N 1
ATOM 1459 C CA . THR A 1 190 ? -8.760 25.394 11.934 1.00 81.50 190 THR A CA 1
ATOM 1460 C C . THR A 1 190 ? -8.158 24.362 10.983 1.00 81.50 190 THR A C 1
ATOM 1462 O O . THR A 1 190 ? -7.493 24.752 10.023 1.00 81.50 190 THR A O 1
ATOM 1465 N N . ALA A 1 191 ? -8.452 23.076 11.192 1.00 76.00 191 ALA A N 1
ATOM 1466 C CA . ALA A 1 191 ? -8.014 21.984 10.326 1.00 76.00 191 ALA A CA 1
ATOM 1467 C C . ALA A 1 191 ? -8.584 22.109 8.903 1.00 76.00 191 ALA A C 1
ATOM 1469 O O . ALA A 1 191 ? -7.862 21.957 7.923 1.00 76.00 191 ALA A O 1
ATOM 1470 N N . ASN A 1 192 ? -9.855 22.488 8.764 1.00 78.06 192 ASN A N 1
ATOM 1471 C CA . ASN A 1 192 ? -10.463 22.710 7.452 1.00 78.06 192 ASN A CA 1
ATOM 1472 C C . ASN A 1 192 ? -9.806 23.882 6.713 1.00 78.06 192 ASN A C 1
ATOM 1474 O O . ASN A 1 192 ? -9.557 23.806 5.508 1.00 78.06 192 ASN A O 1
ATOM 1478 N N . ARG A 1 193 ? -9.475 24.967 7.426 1.00 80.12 193 ARG A N 1
ATOM 1479 C CA . ARG A 1 193 ? -8.769 26.112 6.836 1.00 80.12 193 ARG A CA 1
ATOM 1480 C C . ARG A 1 193 ? -7.346 25.744 6.407 1.00 80.12 193 ARG A C 1
ATOM 1482 O O . ARG A 1 193 ? -6.934 26.165 5.326 1.00 80.12 193 ARG A O 1
ATOM 1489 N N . SER A 1 194 ? -6.602 24.989 7.217 1.00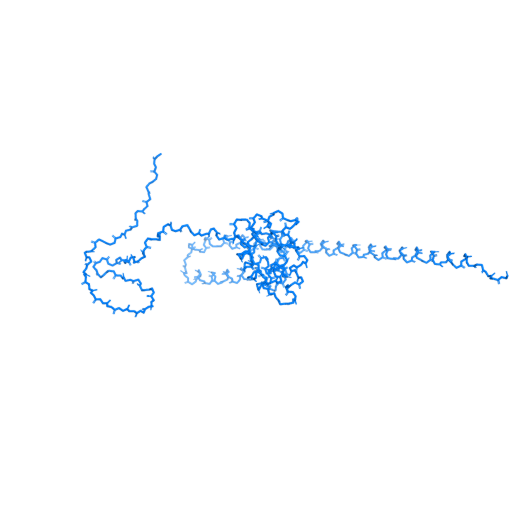 85.00 194 SER A N 1
ATOM 1490 C CA . SER A 1 194 ? -5.252 24.546 6.846 1.00 85.00 194 SER A CA 1
ATOM 1491 C C . SER A 1 194 ? -5.291 23.564 5.678 1.00 85.00 194 SER A C 1
ATOM 1493 O O . SER A 1 194 ? -4.555 23.762 4.716 1.00 85.00 194 SER A O 1
ATOM 1495 N N . SER A 1 195 ? -6.211 22.596 5.689 1.00 74.69 195 SER A N 1
ATOM 1496 C CA . SER A 1 195 ? -6.418 21.650 4.588 1.00 74.69 195 SER A CA 1
ATOM 1497 C C . SER A 1 195 ? -6.735 22.367 3.275 1.00 74.69 195 SER A C 1
ATOM 1499 O O . SER A 1 195 ? -6.103 22.101 2.257 1.00 74.69 195 SER A O 1
ATOM 1501 N N . ALA A 1 196 ? -7.650 23.341 3.288 1.00 80.56 196 ALA A N 1
ATOM 1502 C CA . ALA A 1 196 ? -7.969 24.130 2.097 1.00 80.56 196 ALA A CA 1
ATOM 1503 C C . ALA A 1 196 ? -6.771 24.960 1.599 1.00 80.56 196 ALA A C 1
ATOM 1505 O O . ALA A 1 196 ? -6.619 25.180 0.397 1.00 80.56 196 ALA A O 1
ATOM 1506 N N . SER A 1 197 ? -5.918 25.436 2.510 1.00 78.69 197 SER A N 1
ATOM 1507 C CA . SER A 1 197 ? -4.693 26.153 2.148 1.00 78.69 197 SER A CA 1
ATOM 1508 C C . SER A 1 197 ? -3.649 25.227 1.523 1.00 78.69 197 SER A C 1
ATOM 1510 O O . SER A 1 197 ? -3.016 25.613 0.544 1.00 78.69 197 SER A O 1
ATOM 1512 N N . ILE A 1 198 ? -3.479 24.020 2.068 1.00 84.44 198 ILE A N 1
ATOM 1513 C CA . ILE A 1 198 ? -2.566 23.003 1.535 1.00 84.44 198 ILE A CA 1
ATOM 1514 C C . ILE A 1 198 ? -3.031 22.570 0.147 1.00 84.44 198 ILE A C 1
ATOM 1516 O O . ILE A 1 198 ? -2.225 22.561 -0.776 1.00 84.44 198 ILE A O 1
ATOM 1520 N N . GLN A 1 199 ? -4.327 22.309 -0.034 1.00 80.00 199 GLN A N 1
ATOM 1521 C CA . GLN A 1 199 ? -4.862 21.904 -1.333 1.00 80.00 199 GLN A CA 1
ATOM 1522 C C . GLN A 1 199 ? -4.597 22.959 -2.413 1.00 80.00 199 GLN A C 1
ATOM 1524 O O . GLN A 1 199 ? -4.106 22.634 -3.486 1.00 80.00 199 GLN A O 1
ATOM 1529 N N . LYS A 1 200 ? -4.821 24.244 -2.108 1.00 88.25 200 LYS A N 1
ATOM 1530 C CA . LYS A 1 200 ? -4.516 25.339 -3.045 1.00 88.25 200 LYS A CA 1
ATOM 1531 C C . LYS A 1 200 ? -3.040 25.402 -3.432 1.00 88.25 200 LYS A C 1
ATOM 1533 O O . LYS A 1 200 ? -2.715 25.718 -4.573 1.00 88.25 200 LYS A O 1
ATOM 1538 N N . GLU A 1 201 ? -2.148 25.152 -2.479 1.00 88.81 201 GLU A N 1
ATOM 1539 C CA . GLU A 1 201 ? -0.707 25.114 -2.730 1.00 88.81 201 GLU A CA 1
ATOM 1540 C C . GLU A 1 201 ? -0.329 23.923 -3.619 1.00 88.81 201 GLU A C 1
ATOM 1542 O O . GLU A 1 201 ? 0.458 24.075 -4.553 1.00 88.81 201 GLU A O 1
ATOM 1547 N N . VAL A 1 202 ? -0.923 22.759 -3.356 1.00 89.94 202 VAL A N 1
ATOM 1548 C CA . VAL A 1 202 ? -0.758 21.547 -4.163 1.00 89.94 202 VAL A CA 1
ATOM 1549 C C . VAL A 1 202 ? -1.217 21.800 -5.598 1.00 89.94 202 VAL A C 1
ATOM 1551 O O . VAL A 1 202 ? -0.431 21.600 -6.523 1.00 89.94 202 VAL A O 1
ATOM 1554 N N . ASP A 1 203 ? -2.425 22.329 -5.791 1.00 90.75 203 ASP A N 1
ATOM 1555 C CA . ASP A 1 203 ? -2.976 22.633 -7.117 1.00 90.75 203 ASP A CA 1
ATOM 1556 C C . ASP A 1 203 ? -2.086 23.624 -7.886 1.00 90.75 203 ASP A C 1
ATOM 1558 O O . ASP A 1 203 ? -1.826 23.446 -9.078 1.00 90.75 203 ASP A O 1
ATOM 1562 N N . ARG A 1 204 ? -1.551 24.645 -7.196 1.00 94.19 204 ARG A N 1
ATOM 1563 C CA . ARG A 1 204 ? -0.608 25.605 -7.790 1.00 94.19 204 ARG A CA 1
ATOM 1564 C C . ARG A 1 204 ? 0.664 24.916 -8.279 1.00 94.19 204 ARG A C 1
ATOM 1566 O O . ARG A 1 204 ? 1.087 25.166 -9.405 1.00 94.19 204 ARG A O 1
ATOM 1573 N N . LYS A 1 205 ? 1.271 24.063 -7.449 1.00 93.56 205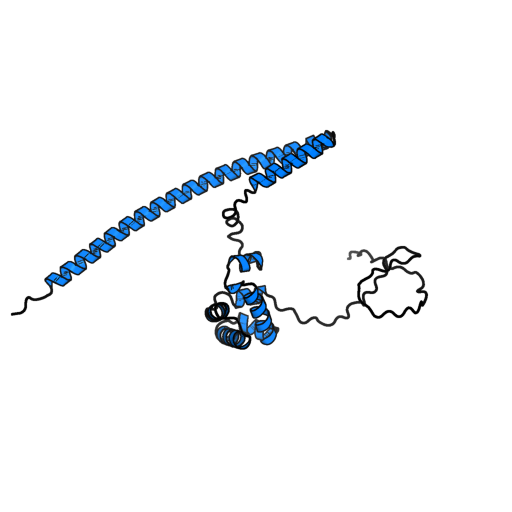 LYS A N 1
ATOM 1574 C CA . LYS A 1 205 ? 2.494 23.333 -7.816 1.00 93.56 205 LYS A CA 1
ATOM 1575 C C . LYS A 1 205 ? 2.257 22.355 -8.961 1.00 93.56 205 LYS A C 1
ATOM 1577 O O . LYS A 1 205 ? 3.105 22.236 -9.837 1.00 93.56 205 LYS A O 1
ATOM 1582 N N . PHE A 1 206 ? 1.104 21.691 -8.992 1.00 90.31 206 PHE A N 1
ATOM 1583 C CA . PHE A 1 206 ? 0.733 20.835 -10.117 1.00 90.31 206 PHE A CA 1
ATOM 1584 C C . PHE A 1 206 ? 0.622 21.623 -11.424 1.00 90.31 206 PHE A C 1
ATOM 1586 O O . PHE A 1 206 ? 1.157 21.182 -12.439 1.00 90.31 206 PHE A O 1
ATOM 1593 N N . ALA A 1 207 ? -0.002 22.803 -11.401 1.00 93.38 207 ALA A N 1
ATOM 1594 C CA . ALA A 1 207 ? -0.087 23.662 -12.581 1.00 93.38 207 ALA A CA 1
ATOM 1595 C C . ALA A 1 207 ? 1.297 24.123 -13.077 1.00 93.38 207 ALA A C 1
ATOM 1597 O O . ALA A 1 207 ? 1.533 24.182 -14.283 1.00 93.38 207 ALA A O 1
ATOM 1598 N N . GLU A 1 208 ? 2.223 24.417 -12.160 1.00 95.81 208 GLU A N 1
ATOM 1599 C CA . GLU A 1 208 ? 3.603 24.787 -12.492 1.00 95.81 208 GLU A CA 1
ATOM 1600 C C . GLU A 1 208 ? 4.368 23.625 -13.145 1.00 95.81 208 GLU A C 1
ATOM 1602 O O . GLU A 1 208 ? 4.959 23.800 -14.210 1.00 95.81 208 GLU A O 1
ATOM 1607 N N . ILE A 1 209 ? 4.274 22.419 -12.576 1.00 94.25 209 ILE A N 1
ATOM 1608 C CA . ILE A 1 209 ? 4.884 21.206 -13.144 1.00 94.25 209 ILE A CA 1
ATOM 1609 C C . ILE A 1 209 ? 4.343 20.925 -14.548 1.00 94.25 209 ILE A C 1
ATOM 1611 O O . ILE A 1 209 ? 5.110 20.591 -15.452 1.00 94.25 209 ILE A O 1
ATOM 1615 N N . GLU A 1 210 ? 3.032 21.056 -14.751 1.00 95.19 210 GLU A N 1
ATOM 1616 C CA . GLU A 1 210 ? 2.419 20.809 -16.057 1.00 95.19 210 GLU A CA 1
ATOM 1617 C C . GLU A 1 210 ? 2.898 21.829 -17.104 1.00 95.19 210 GLU A C 1
ATOM 1619 O O . GLU A 1 210 ? 3.219 21.466 -18.237 1.00 95.19 210 GLU A O 1
ATOM 1624 N N . ALA A 1 211 ? 3.051 23.099 -16.714 1.00 96.50 211 ALA A N 1
ATOM 1625 C CA . ALA A 1 211 ? 3.608 24.129 -17.586 1.00 96.50 211 ALA A CA 1
ATOM 1626 C C . ALA A 1 211 ? 5.076 23.850 -17.965 1.00 96.50 211 ALA A C 1
ATOM 1628 O O . ALA A 1 211 ? 5.465 24.038 -19.124 1.00 96.50 211 ALA A O 1
ATOM 1629 N N . GLU A 1 212 ? 5.896 23.382 -17.018 1.00 96.69 212 GLU A N 1
ATOM 1630 C CA . GLU A 1 212 ? 7.282 22.985 -17.290 1.00 96.69 212 GLU A CA 1
ATOM 1631 C C . GLU A 1 212 ? 7.369 21.758 -18.202 1.00 96.69 212 GLU A C 1
ATOM 1633 O O . GLU A 1 212 ? 8.175 21.746 -19.137 1.00 96.69 212 GLU A O 1
ATOM 1638 N N . ARG A 1 213 ? 6.508 20.755 -17.991 1.00 94.19 213 ARG A N 1
ATOM 1639 C CA . ARG A 1 213 ? 6.415 19.572 -18.860 1.00 94.19 213 ARG A CA 1
ATOM 1640 C C . ARG A 1 213 ? 6.109 19.954 -20.301 1.00 94.19 213 ARG A C 1
ATOM 1642 O O . ARG A 1 213 ? 6.787 19.479 -21.210 1.00 94.19 213 ARG A O 1
ATOM 1649 N N . GLU A 1 214 ? 5.156 20.855 -20.519 1.00 96.56 214 GLU A N 1
ATOM 1650 C CA . GLU A 1 214 ? 4.805 21.310 -21.866 1.00 96.56 214 GLU A CA 1
ATOM 1651 C C . GLU A 1 214 ? 5.938 22.118 -22.523 1.00 96.56 214 GLU A C 1
ATOM 1653 O O . GLU A 1 214 ? 6.134 22.079 -23.741 1.00 96.56 214 GLU A O 1
ATOM 1658 N N . LYS A 1 215 ? 6.729 22.849 -21.728 1.00 96.31 215 LYS A N 1
ATOM 1659 C CA . LYS A 1 215 ? 7.928 23.535 -22.226 1.00 96.31 215 LYS A CA 1
ATOM 1660 C C . LYS A 1 215 ? 9.011 22.539 -22.645 1.00 96.31 215 LYS A C 1
ATOM 1662 O O . LYS A 1 215 ? 9.572 22.693 -23.728 1.00 96.31 215 LYS A O 1
ATOM 1667 N N . LEU A 1 216 ? 9.288 21.529 -21.819 1.00 96.38 216 LEU A N 1
ATOM 1668 C CA . LEU A 1 216 ? 10.264 20.479 -22.126 1.00 96.38 216 LEU A CA 1
ATOM 1669 C C . LEU A 1 216 ? 9.867 19.688 -23.372 1.00 96.38 216 LEU A C 1
ATOM 1671 O O . LEU A 1 216 ? 10.705 19.450 -24.235 1.00 96.38 216 LEU A O 1
ATOM 1675 N N . LYS A 1 217 ? 8.581 19.360 -23.511 1.00 96.38 217 LYS A N 1
ATOM 1676 C CA . LYS A 1 217 ? 8.051 18.675 -24.691 1.00 96.38 217 LYS A CA 1
ATOM 1677 C C . LYS A 1 217 ? 8.321 19.452 -25.982 1.00 96.38 217 LYS A C 1
ATOM 1679 O O . LYS A 1 217 ? 8.795 18.877 -26.956 1.00 96.38 217 LYS A O 1
ATOM 1684 N N . ARG A 1 218 ? 8.101 20.772 -25.978 1.00 95.00 218 ARG A N 1
ATOM 1685 C CA . ARG A 1 218 ? 8.429 21.631 -27.130 1.00 95.00 218 ARG A CA 1
ATOM 1686 C C . ARG A 1 218 ? 9.923 21.646 -27.449 1.00 95.00 218 ARG A C 1
ATOM 1688 O O . ARG A 1 218 ? 10.286 21.607 -28.619 1.00 95.00 218 ARG A O 1
ATOM 1695 N N . GLN A 1 219 ? 10.783 21.675 -26.429 1.00 94.75 219 GLN A N 1
ATOM 1696 C CA . GLN A 1 219 ? 12.234 21.594 -26.634 1.00 94.75 219 GLN A CA 1
ATOM 1697 C C . GLN A 1 219 ? 12.653 20.246 -27.231 1.00 94.75 219 GLN A C 1
ATOM 1699 O O . GLN A 1 219 ? 13.503 20.201 -28.115 1.00 94.75 219 GLN A O 1
ATOM 1704 N N . GLU A 1 220 ? 12.048 19.147 -26.781 1.00 94.81 220 GLU A N 1
ATOM 1705 C CA . GLU A 1 220 ? 12.304 17.816 -27.333 1.00 94.81 220 GLU A CA 1
ATOM 1706 C C . GLU A 1 220 ? 11.878 17.721 -28.806 1.00 94.81 220 GLU A C 1
ATOM 1708 O O . GLU A 1 220 ? 12.633 17.217 -29.640 1.00 94.81 220 GLU A O 1
ATOM 1713 N N . GLU A 1 221 ? 10.699 18.247 -29.149 1.00 95.12 221 GLU A N 1
ATOM 1714 C CA . GLU A 1 221 ? 10.208 18.303 -30.530 1.00 95.12 221 GLU A CA 1
ATOM 1715 C C . GLU A 1 221 ? 11.119 19.146 -31.436 1.00 95.12 221 GLU A C 1
ATOM 1717 O O . GLU A 1 221 ? 11.424 18.726 -32.554 1.00 95.12 221 GLU A O 1
ATOM 1722 N N . GLU A 1 222 ? 11.607 20.289 -30.948 1.00 93.69 222 GLU A N 1
ATOM 1723 C CA . GLU A 1 222 ? 12.555 21.149 -31.663 1.00 93.69 222 GLU A CA 1
ATOM 1724 C C . GLU A 1 222 ? 13.894 20.434 -31.914 1.00 93.69 222 GLU A C 1
ATOM 1726 O O . GLU A 1 222 ? 14.375 20.394 -33.048 1.00 93.69 222 GLU A O 1
ATOM 1731 N N . ILE A 1 223 ? 14.473 19.792 -30.894 1.00 93.94 223 ILE A N 1
ATOM 1732 C CA . ILE A 1 223 ? 15.712 19.009 -31.039 1.00 93.94 223 ILE A CA 1
ATOM 1733 C C . ILE A 1 223 ? 15.524 17.891 -32.068 1.00 93.94 223 ILE A C 1
ATOM 1735 O O . ILE A 1 223 ? 16.371 17.690 -32.943 1.00 93.94 223 ILE A O 1
ATOM 1739 N N . LYS A 1 224 ? 14.403 17.172 -31.987 1.00 92.62 224 LYS A N 1
ATOM 1740 C CA . LYS A 1 224 ? 14.075 16.089 -32.916 1.00 92.62 224 LYS A CA 1
ATOM 1741 C C . LYS A 1 224 ? 13.913 16.596 -34.349 1.00 92.62 224 LYS A C 1
ATOM 1743 O O . LYS A 1 224 ? 14.300 15.897 -35.287 1.00 92.62 224 LYS A O 1
ATOM 1748 N N . TRP A 1 225 ? 13.358 17.793 -34.525 1.00 92.19 225 TRP A N 1
ATOM 1749 C CA . TRP A 1 225 ? 13.236 18.435 -35.829 1.00 92.19 225 TRP A CA 1
ATOM 1750 C C . TRP A 1 225 ? 14.612 18.709 -36.448 1.00 92.19 225 TRP A C 1
ATOM 1752 O O . TRP A 1 225 ? 14.875 18.205 -37.541 1.00 92.19 225 TRP A O 1
ATOM 1762 N N . TYR A 1 226 ? 15.519 19.372 -35.718 1.00 88.00 226 TYR A N 1
ATOM 1763 C CA . TYR A 1 226 ? 16.885 19.645 -36.193 1.00 88.00 226 TYR A CA 1
ATOM 1764 C C . TYR A 1 226 ? 17.666 18.366 -36.518 1.00 88.00 226 TYR A C 1
ATOM 1766 O O . TYR A 1 226 ? 18.352 18.290 -37.535 1.00 88.00 226 TYR A O 1
ATOM 1774 N N . GLN A 1 227 ? 17.545 17.326 -35.687 1.00 85.00 227 GLN A N 1
ATOM 1775 C CA . GLN A 1 227 ? 18.192 16.037 -35.953 1.00 85.00 227 GLN A CA 1
ATOM 1776 C C . GLN A 1 227 ? 17.698 15.405 -37.260 1.00 85.00 227 GLN A C 1
ATOM 1778 O O . GLN A 1 227 ? 18.496 14.892 -38.041 1.00 85.00 227 GLN A O 1
ATOM 1783 N N . ASN A 1 228 ? 16.389 15.452 -37.512 1.00 85.44 228 ASN A N 1
ATOM 1784 C CA . ASN A 1 228 ? 15.790 14.896 -38.721 1.00 85.44 228 ASN A CA 1
ATOM 1785 C C . ASN A 1 228 ? 16.095 15.725 -39.979 1.00 85.44 228 ASN A C 1
ATOM 1787 O O . ASN A 1 228 ? 16.105 15.179 -41.078 1.00 85.44 228 ASN A O 1
ATOM 1791 N N . GLU A 1 229 ? 16.307 17.032 -39.845 1.00 81.00 229 GLU A N 1
ATOM 1792 C CA . GLU A 1 229 ? 16.679 17.894 -40.967 1.00 81.00 229 GLU A CA 1
ATOM 1793 C C . GLU A 1 229 ? 18.150 17.712 -41.361 1.00 81.00 229 GLU A C 1
ATOM 1795 O O . GLU A 1 229 ? 18.426 17.468 -42.534 1.00 81.00 229 GLU A O 1
ATOM 1800 N N . ASN A 1 230 ? 19.067 17.646 -40.389 1.00 73.00 230 ASN A N 1
ATOM 1801 C CA . ASN A 1 230 ? 20.475 17.306 -40.640 1.00 73.00 230 ASN A CA 1
ATOM 1802 C C . ASN A 1 230 ? 20.633 15.934 -41.327 1.00 73.00 230 ASN A C 1
ATOM 1804 O O . ASN A 1 230 ? 21.444 15.777 -42.236 1.00 73.00 230 ASN A O 1
ATOM 1808 N N . LEU A 1 231 ? 19.807 14.945 -40.961 1.00 65.75 231 LEU A N 1
ATOM 1809 C CA . LEU A 1 231 ? 19.785 13.621 -41.605 1.00 65.75 231 LEU A CA 1
ATOM 1810 C C . LEU A 1 231 ? 19.335 13.650 -43.080 1.00 65.75 231 LEU A C 1
ATOM 1812 O O . LEU A 1 231 ? 19.641 12.719 -43.824 1.00 65.75 231 LEU A O 1
ATOM 1816 N N . LYS A 1 232 ? 18.603 14.683 -43.515 1.00 65.06 232 LYS A N 1
ATOM 1817 C CA . LYS A 1 232 ? 18.180 14.854 -44.918 1.00 65.06 232 LYS A CA 1
ATOM 1818 C C . LYS A 1 232 ? 19.238 15.557 -45.764 1.00 65.06 232 LYS A C 1
ATOM 1820 O O . LYS A 1 232 ? 19.300 15.314 -46.966 1.00 65.06 232 LYS A O 1
ATOM 1825 N N . GLU A 1 233 ? 20.063 16.408 -45.159 1.00 60.03 233 GLU A N 1
ATOM 1826 C CA . GLU A 1 233 ? 21.160 17.090 -45.856 1.00 60.03 233 GLU A CA 1
ATOM 1827 C C . GLU A 1 233 ? 22.363 16.165 -46.116 1.00 60.03 233 GLU A C 1
ATOM 1829 O O . GLU A 1 233 ? 23.097 16.367 -47.081 1.00 60.03 233 GLU A O 1
ATOM 1834 N N . GLU A 1 234 ? 22.534 15.100 -45.324 1.00 58.69 234 GLU A N 1
ATOM 1835 C CA . GLU A 1 234 ? 23.629 14.128 -45.480 1.00 58.69 234 GLU A CA 1
ATOM 1836 C C . GLU A 1 234 ? 23.348 12.985 -46.477 1.00 58.69 234 GLU A C 1
ATOM 1838 O O . GLU A 1 234 ? 24.241 12.179 -46.743 1.00 58.69 234 GLU A O 1
ATOM 1843 N N . THR A 1 235 ? 22.153 12.893 -47.080 1.00 51.22 235 THR A N 1
ATOM 1844 C CA . THR A 1 235 ? 21.918 11.941 -48.183 1.00 51.22 235 THR A CA 1
ATOM 1845 C C . THR A 1 235 ? 22.453 12.506 -49.504 1.00 51.22 235 THR A C 1
ATOM 1847 O O . THR A 1 235 ? 21.862 13.453 -50.029 1.00 51.22 235 THR A O 1
ATOM 1850 N N . PRO A 1 236 ? 23.523 11.941 -50.104 1.00 50.62 236 PRO A N 1
ATOM 1851 C CA . PRO A 1 236 ? 23.979 12.388 -51.408 1.00 50.62 236 PRO A CA 1
ATOM 1852 C C . PRO A 1 236 ? 22.946 11.975 -52.457 1.00 50.62 236 PRO A C 1
ATOM 1854 O O . PRO A 1 236 ? 22.594 10.798 -52.575 1.00 50.62 236 PRO A O 1
ATOM 1857 N N . VAL A 1 237 ? 22.478 12.949 -53.239 1.00 55.44 237 VAL A N 1
ATOM 1858 C CA . VAL A 1 237 ? 21.788 12.701 -54.508 1.00 55.44 237 VAL A CA 1
ATOM 1859 C C . VAL A 1 237 ? 22.736 11.872 -55.368 1.00 55.44 237 VAL A C 1
ATOM 1861 O O . VAL A 1 237 ? 23.785 12.357 -55.787 1.00 55.44 237 VAL A O 1
ATOM 1864 N N . GLY A 1 238 ? 22.385 10.602 -55.560 1.00 59.16 238 GLY A N 1
ATOM 1865 C CA . GLY A 1 238 ? 23.157 9.676 -56.371 1.00 59.16 238 GLY A CA 1
ATOM 1866 C C . GLY A 1 238 ? 23.326 10.200 -57.794 1.00 59.16 238 GLY A C 1
ATOM 1867 O O . GLY A 1 238 ? 22.337 10.444 -58.488 1.00 59.16 238 GLY A O 1
ATOM 1868 N N . ILE A 1 239 ? 24.587 10.332 -58.204 1.00 42.75 239 ILE A N 1
ATOM 1869 C CA . ILE A 1 239 ? 25.052 10.270 -59.591 1.00 42.75 239 ILE A CA 1
ATOM 1870 C C . ILE A 1 239 ? 26.272 9.353 -59.596 1.00 42.75 239 ILE A C 1
ATOM 1872 O O . ILE A 1 239 ? 27.161 9.573 -58.742 1.00 42.75 239 ILE A O 1
#

Foldseek 3Di:
DDDDDDDDDADPDDDDPDDDDDDDDDDDQDQDPPPRDTHDPDDPPPPPPDQPQQDLVLLCVLCAPQPQLLVCLVVPHDLVSLLVSLVVSVVPTVSSVVSCVRPNSVSSSVSSVVCSVLVLRPDVVSVCVVCVVVPVPCVVPVCPPDPDDVVVVVVVVVVVVVVVVVVVVDVVVVVVVVVVVVVVVVVSVVVVVVVVVVVVVVVVVVVVVVVVVVVVVVVVVVVVVVVVVVVVVPDDPDD